Protein AF-A0A166IU09-F1 (afdb_monomer)

Secondary structure (DSSP, 8-state):
---------------PPPP-----PPPPP---------------PPP----------------TTTTS-SS----PPPPPPPHHHHHHHHHHHHHHHH--S---HHHHHHHHHHHHHHS-HHHHHHHHHHHHHHHHHHHHHHHHHHHH--HHHHHHHHHHHHHHHHTTS--PPPPPPSSSPPPPPPHHHHHHHHHHT-HHHHHHHTTT---HHHHHHHHHHHHHHS-HHHHHHHHHHHHHHHHHHHHHHHHHHTT-------------TTPPS--PPPPP---PPPP-------------------

InterPro domains:
  IPR009071 High mobility group box domain [PF00505] (181-252)
  IPR009071 High mobility group box domain [PF09011] (77-145)
  IPR009071 High mobility group box domain [PS50118] (77-146)
  IPR009071 High mobility group box domain [PS50118] (181-253)
  IPR009071 High mobility group box domain [SM00398] (76-147)
  IPR009071 High mobility group box domain [SM00398] (180-254)
  IPR036910 High mobility group box domain superfamily [G3DSA:1.10.30.10] (72-168)
  IPR036910 High mobility group box domain superfamily [G3DSA:1.10.30.10] (169-261)
  IPR036910 High mobility group box domain superfamily [SSF47095] (73-166)
  IPR036910 High mobility group box domain superfamily [SSF47095] (168-255)
  IPR050342 High Mobility Group Box (HMGB) [PTHR48112] (149-258)

pLDDT: mean 71.42, std 23.94, range [31.09, 97.06]

Radius of gyration: 38.61 Å; Cα contacts (8 Å, |Δi|>4): 137; chains: 1; bounding box: 72×107×114 Å

Nearest PDB structures (foldseek):
  6erq-assembly2_G  TM=4.307E-01  e=7.492E-05  Homo sapiens
  3tq6-assembly1_A  TM=4.091E-01  e=3.182E-03  Homo sapiens
  1v64-assembly1_A  TM=5.717E-01  e=1.503E-01  Mus musculus

Sequence (306 aa):
MGFQSSSAPSPVHARAPGALSRTYSRRAESTSQGDDRDATVRRKKRLASPDSAAAGRAETPLDTSRMFPSKSLLQPPKLAPSAWQLYFTDWISRHQATNTRKLNVAQAAKEAGQEYALLTDDEKEPYKQRSQVLKEARERELDTYMRTLTPNDIKRENLFRTAQRKAGKSRKSNIKDPNAPKKPLSAYFMFLQRIRADPAMVQEVFGLETETTKQSVLAAAKWRSMTDDERKPFLAQAEQEKLDYEAARRLYEEGTVGHSSSINFSILPGSPDGFQPLRPFRSEAISSDEGEGFSTDDDHYHYIRS

Solvent-accessible surface area (backbone atoms only — not comparable to full-atom values): 20544 Å² total; per-residue (Å²): 132,88,86,84,91,87,84,88,85,85,91,90,88,88,84,84,90,80,86,82,82,85,78,83,79,81,85,78,88,83,89,83,90,80,91,84,84,88,76,88,74,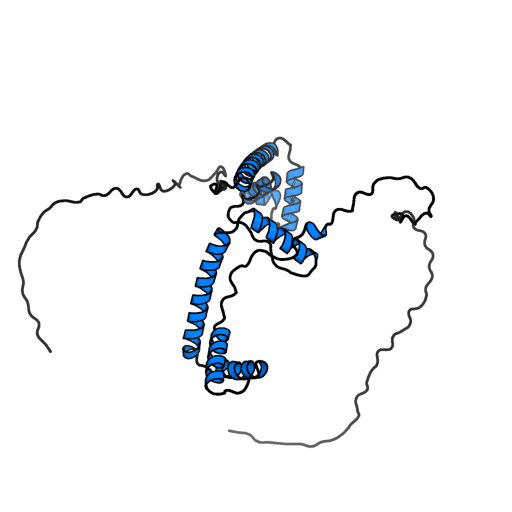81,80,79,84,76,89,82,84,92,88,82,97,72,97,69,85,79,77,71,80,77,64,66,69,79,77,45,61,94,64,75,85,76,81,75,72,73,84,53,56,50,30,68,52,53,48,48,55,49,52,50,52,54,47,51,73,76,38,88,64,89,75,54,66,84,53,52,59,50,56,54,47,51,51,63,66,70,51,53,70,72,73,44,40,64,32,46,52,53,22,50,54,42,38,52,54,43,51,54,50,39,54,52,52,60,71,71,57,48,76,66,55,52,53,52,45,35,51,31,38,49,50,33,40,76,67,68,76,40,85,68,76,66,79,79,66,90,75,58,73,72,83,60,62,51,31,69,54,48,48,53,46,57,30,73,76,29,74,66,46,33,47,72,56,38,50,90,59,79,53,66,70,58,37,54,50,37,49,55,48,52,66,63,72,49,54,68,76,74,44,40,63,38,46,53,50,28,50,50,43,43,52,55,39,53,52,50,42,47,40,53,76,72,64,57,90,77,72,84,81,77,76,80,85,71,83,70,97,82,74,78,92,85,80,81,81,84,74,84,84,75,86,71,86,79,86,87,75,87,76,88,88,86,88,84,80,89,85,93,81,88,88,89,86,133

Mean predicted aligned error: 19.67 Å

Organism: NCBI:txid1759441

Foldseek 3Di:
DDDDDDDDDDDDDDDDDDDDDDDDDDDDDDDDDDDDDDDDPPDDDDDDDDDDDDDDDDDDDPPCVVVADPDQPDDAFDAQDALLRVQLVVLVVVCCVVDVDDDDPVVSSVVSVVVVVPDDVVVSVVSRVSSVVSRVVSVVSRVVSLVPDAPVSLVNVQSNVVVCVVVVNDPDHRDDRPQQDDQDDQLLVVQVVVLVVDVVSCCVQVNPPPDPVVSVVSSVVVVVPDDVVVSVVSRVVNVVSNVVNVVSNVCSVVPPRDDPPPDPPDDDPPDDDDDDDDDPDDPDDDDDDDDDDDDDDDDDDDDDDD

Structure (mmCIF, N/CA/C/O backbone):
data_AF-A0A166IU09-F1
#
_entry.id   AF-A0A166IU09-F1
#
loop_
_atom_site.group_PDB
_atom_site.id
_atom_site.type_symbol
_atom_site.label_atom_id
_atom_site.label_alt_id
_atom_site.label_comp_id
_atom_site.label_asym_id
_atom_site.label_entity_id
_atom_site.label_seq_id
_atom_site.pdbx_PDB_ins_code
_atom_site.Cartn_x
_atom_site.Cartn_y
_atom_site.Cartn_z
_atom_site.occupancy
_atom_site.B_iso_or_equiv
_atom_site.auth_seq_id
_atom_site.auth_comp_id
_atom_site.auth_asym_id
_atom_site.auth_atom_id
_atom_site.pdbx_PDB_model_num
ATOM 1 N N . MET A 1 1 ? -3.673 40.332 -46.431 1.00 45.81 1 MET A N 1
ATOM 2 C CA . MET A 1 1 ? -3.113 41.523 -47.114 1.00 45.81 1 MET A CA 1
ATOM 3 C C . MET A 1 1 ? -3.755 42.761 -46.506 1.00 45.81 1 MET A C 1
ATOM 5 O O . MET A 1 1 ? -4.896 42.650 -46.078 1.00 45.81 1 MET A O 1
ATOM 9 N N . GLY A 1 2 ? -3.044 43.894 -46.465 1.00 42.19 2 GLY A N 1
ATOM 10 C CA . GLY A 1 2 ? -3.455 45.091 -45.712 1.00 42.19 2 GLY A CA 1
ATOM 11 C C . GLY A 1 2 ? -3.144 44.968 -44.207 1.00 42.19 2 GLY A C 1
ATOM 12 O O . GLY A 1 2 ? -3.265 43.875 -43.663 1.00 42.19 2 GLY A O 1
ATOM 13 N N . PHE A 1 3 ? -2.696 46.006 -43.491 1.00 44.81 3 PHE A N 1
ATOM 14 C CA . PHE A 1 3 ? -2.269 47.358 -43.908 1.00 44.81 3 PHE A CA 1
ATOM 15 C C . PHE A 1 3 ? -0.978 47.783 -43.171 1.00 44.81 3 PHE A C 1
ATOM 17 O O . PHE A 1 3 ? -0.455 47.023 -42.360 1.00 44.81 3 PHE A O 1
ATOM 24 N N . GLN A 1 4 ? -0.413 48.946 -43.522 1.00 43.31 4 GLN A N 1
ATOM 25 C CA . GLN A 1 4 ? 0.966 49.336 -43.186 1.00 43.31 4 GLN A CA 1
ATOM 26 C C . GLN A 1 4 ? 1.099 50.402 -42.074 1.00 43.31 4 GLN A C 1
ATOM 28 O O . GLN A 1 4 ? 0.188 51.177 -41.806 1.00 43.31 4 GLN A O 1
ATOM 33 N N . SER A 1 5 ? 2.301 50.410 -41.492 1.00 45.03 5 SER A N 1
ATOM 34 C CA . SER A 1 5 ? 2.982 51.325 -40.558 1.00 45.03 5 SER A CA 1
ATOM 35 C C . SER A 1 5 ? 2.544 52.795 -40.408 1.00 45.03 5 SER A C 1
ATOM 37 O O . SER A 1 5 ? 2.403 53.504 -41.400 1.00 45.03 5 SER A O 1
ATOM 39 N N . SER A 1 6 ? 2.570 53.288 -39.155 1.00 47.53 6 SER A N 1
ATOM 40 C CA . SER A 1 6 ? 3.051 54.617 -38.669 1.00 47.53 6 SER A CA 1
ATOM 41 C C . SER A 1 6 ? 2.794 54.726 -37.145 1.00 47.53 6 SER A C 1
ATOM 43 O O . SER A 1 6 ? 1.840 54.116 -36.677 1.00 47.53 6 SER A O 1
ATOM 45 N N . SER A 1 7 ? 3.541 55.434 -36.281 1.00 44.84 7 SER A N 1
ATOM 46 C CA . SER A 1 7 ? 4.821 56.174 -36.367 1.00 44.84 7 SER A CA 1
ATOM 47 C C . SER A 1 7 ? 5.496 56.202 -34.968 1.00 44.84 7 SER A C 1
ATOM 49 O O . SER A 1 7 ? 4.837 55.930 -33.968 1.00 44.84 7 SER A O 1
ATOM 51 N N . ALA A 1 8 ? 6.782 56.571 -34.879 1.00 43.69 8 ALA A N 1
ATOM 52 C CA . ALA A 1 8 ? 7.468 56.995 -33.636 1.00 43.69 8 ALA A CA 1
ATOM 53 C C . ALA A 1 8 ? 7.468 58.558 -33.528 1.00 43.69 8 ALA A C 1
ATOM 55 O O . ALA A 1 8 ? 6.981 59.166 -34.491 1.00 43.69 8 ALA A O 1
ATOM 56 N N . PRO A 1 9 ? 7.928 59.242 -32.438 1.00 54.72 9 PRO A N 1
ATOM 57 C CA . PRO A 1 9 ? 9.245 59.076 -31.782 1.00 54.72 9 PRO A CA 1
ATOM 58 C C . PRO A 1 9 ? 9.287 59.158 -30.224 1.00 54.72 9 PRO A C 1
ATOM 60 O O . PRO A 1 9 ? 8.283 59.353 -29.547 1.00 54.72 9 PRO A O 1
ATOM 63 N N . SER A 1 10 ? 10.495 58.995 -29.664 1.00 41.75 10 SER A N 1
ATOM 64 C CA . SER A 1 10 ? 10.910 59.201 -28.249 1.00 41.75 10 SER A CA 1
ATOM 65 C C . SER A 1 10 ? 11.221 60.697 -27.952 1.00 41.75 10 SER A C 1
ATOM 67 O O . SER A 1 10 ? 11.079 61.487 -28.888 1.00 41.75 10 SER A O 1
ATOM 69 N N . PRO A 1 11 ? 11.745 61.139 -26.770 1.00 52.72 11 PRO A N 1
ATOM 70 C CA . PRO A 1 11 ? 12.129 60.458 -25.507 1.00 52.72 11 PRO A CA 1
ATOM 71 C C . PRO A 1 11 ? 11.377 61.073 -24.274 1.00 52.72 11 PRO A C 1
ATOM 73 O O . PRO A 1 11 ? 10.262 61.534 -24.473 1.00 52.72 11 PRO A O 1
ATOM 76 N N . VAL A 1 12 ? 11.777 61.093 -22.981 1.00 38.38 12 VAL A N 1
ATOM 77 C CA . VAL A 1 12 ? 13.030 60.815 -22.224 1.00 38.38 12 VAL A CA 1
ATOM 78 C C . VAL A 1 12 ? 12.719 60.401 -20.766 1.00 38.38 12 VAL A C 1
ATOM 80 O O . VAL A 1 12 ? 11.797 60.961 -20.186 1.00 38.38 12 VAL A O 1
ATOM 83 N N . HIS A 1 13 ? 13.533 59.524 -20.149 1.00 42.69 13 HIS A N 1
ATOM 84 C CA . HIS A 1 13 ? 14.212 59.707 -18.835 1.00 42.69 13 HIS A CA 1
ATOM 85 C C . HIS A 1 13 ? 14.816 58.388 -18.308 1.00 42.69 13 HIS A C 1
ATOM 87 O O . HIS A 1 13 ? 14.231 57.321 -18.463 1.00 42.69 13 HIS A O 1
ATOM 93 N N . ALA A 1 14 ? 15.970 58.460 -17.631 1.00 40.31 14 ALA A N 1
ATOM 94 C CA . ALA A 1 14 ? 16.637 57.308 -17.016 1.00 40.31 14 ALA A CA 1
ATOM 95 C C . ALA A 1 14 ? 16.969 57.555 -15.534 1.00 40.31 14 ALA A C 1
ATOM 97 O O . ALA A 1 14 ? 17.482 58.622 -15.192 1.00 40.31 14 ALA A O 1
ATOM 98 N N . ARG A 1 15 ? 16.767 56.543 -14.672 1.00 36.62 15 ARG A N 1
ATOM 99 C CA . ARG A 1 15 ? 17.516 56.370 -13.410 1.00 36.62 15 ARG A CA 1
ATOM 100 C C . ARG A 1 15 ? 17.508 54.904 -12.943 1.00 36.62 15 ARG A C 1
ATOM 102 O O . ARG A 1 15 ? 16.602 54.147 -13.270 1.00 36.62 15 ARG A O 1
ATOM 109 N N . ALA A 1 16 ? 18.560 54.517 -12.222 1.00 48.88 16 ALA A N 1
ATOM 110 C CA . ALA A 1 16 ? 18.892 53.144 -11.824 1.00 48.88 16 ALA A CA 1
ATOM 111 C C . ALA A 1 16 ? 18.071 52.605 -10.620 1.00 48.88 16 ALA A C 1
ATOM 113 O O . ALA A 1 16 ? 17.530 53.405 -9.853 1.00 48.88 16 ALA A O 1
ATOM 114 N N . PRO A 1 17 ? 18.000 51.269 -10.416 1.00 45.25 17 PRO A N 1
ATOM 115 C CA . PRO A 1 17 ? 17.241 50.655 -9.322 1.00 45.25 17 PRO A CA 1
ATOM 116 C C . PRO A 1 17 ? 17.907 50.831 -7.946 1.00 45.25 17 PRO A C 1
ATOM 118 O O . PRO A 1 17 ? 19.121 50.686 -7.803 1.00 45.25 17 PRO A O 1
ATOM 121 N N . GLY A 1 18 ? 17.096 51.083 -6.914 1.00 37.81 18 GLY A N 1
ATOM 122 C CA . GLY A 1 18 ? 17.534 51.146 -5.516 1.00 37.81 18 GLY A CA 1
ATOM 123 C C . GLY A 1 18 ? 17.272 49.837 -4.768 1.00 37.81 18 GLY A C 1
ATOM 124 O O . GLY A 1 18 ? 16.130 49.391 -4.681 1.00 37.81 18 GLY A O 1
ATOM 125 N N . ALA A 1 19 ? 18.315 49.233 -4.198 1.00 42.56 19 ALA A N 1
ATOM 126 C CA . ALA A 1 19 ? 18.178 48.069 -3.325 1.00 42.56 19 ALA A CA 1
ATOM 127 C C . ALA A 1 19 ? 17.682 48.479 -1.926 1.00 42.56 19 ALA A C 1
ATOM 129 O O . ALA A 1 19 ? 18.207 49.421 -1.334 1.00 42.56 19 ALA A O 1
ATOM 130 N N . LEU A 1 20 ? 16.715 47.739 -1.372 1.00 48.22 20 LEU A N 1
ATOM 131 C CA . LEU A 1 20 ? 16.222 47.933 -0.005 1.00 48.22 20 LEU A CA 1
ATOM 132 C C . LEU A 1 20 ? 16.617 46.750 0.883 1.00 48.22 20 LEU A C 1
ATOM 134 O O . LEU A 1 20 ? 16.036 45.666 0.814 1.00 48.22 20 LEU A O 1
ATOM 138 N N . SER A 1 21 ? 17.614 46.972 1.736 1.00 42.19 21 SER A N 1
ATOM 139 C CA . SER A 1 21 ? 18.006 46.043 2.792 1.00 42.19 21 SER A CA 1
ATOM 140 C C . SER A 1 21 ? 16.966 46.037 3.919 1.00 42.19 21 SER A C 1
ATOM 142 O O . SER A 1 21 ? 16.522 47.083 4.391 1.00 42.19 21 SER A O 1
ATOM 144 N N . ARG A 1 22 ? 16.575 44.845 4.390 1.00 43.16 22 ARG A N 1
ATOM 145 C CA . ARG A 1 22 ? 15.719 44.717 5.580 1.00 43.16 22 ARG A CA 1
ATOM 146 C C . ARG A 1 22 ? 16.544 44.961 6.841 1.00 43.16 22 ARG A C 1
ATOM 148 O O . ARG A 1 22 ? 17.302 44.092 7.263 1.00 43.16 22 ARG A O 1
ATOM 155 N N . THR A 1 23 ? 16.366 46.121 7.461 1.00 41.09 23 THR A N 1
ATOM 156 C CA . THR A 1 23 ? 16.889 46.410 8.800 1.00 41.09 23 THR A CA 1
ATOM 157 C C . THR A 1 23 ? 16.083 45.660 9.863 1.00 41.09 23 THR A C 1
ATOM 159 O O . THR A 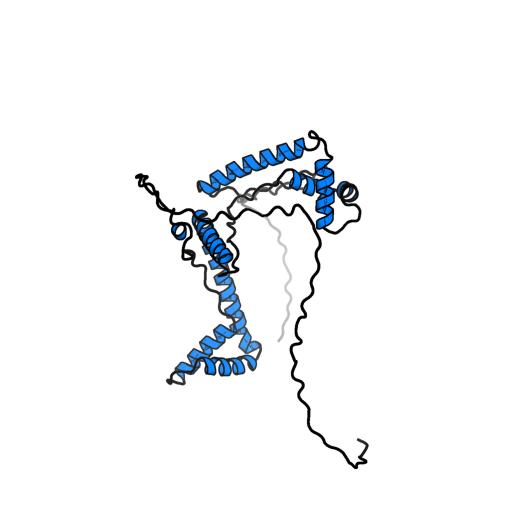1 23 ? 14.852 45.671 9.867 1.00 41.09 23 THR A O 1
ATOM 162 N N . TYR A 1 24 ? 16.778 44.983 10.778 1.00 38.31 24 TYR A N 1
ATOM 163 C CA . TYR A 1 24 ? 16.148 44.251 11.877 1.00 38.31 24 TYR A CA 1
ATOM 164 C C . TYR A 1 24 ? 15.909 45.218 13.046 1.00 38.31 24 TYR A C 1
ATOM 166 O O . TYR A 1 24 ? 16.861 45.658 13.692 1.00 38.31 24 TYR A O 1
ATOM 174 N N . SER A 1 25 ? 14.652 45.599 13.292 1.00 48.47 25 SER A N 1
ATOM 175 C CA . SER A 1 25 ? 14.327 46.508 14.399 1.00 48.47 25 SER A CA 1
ATOM 176 C C . SER A 1 25 ? 14.475 45.816 15.759 1.00 48.47 25 SER A C 1
ATOM 178 O O . SER A 1 25 ? 14.311 44.600 15.884 1.00 48.47 25 SER A O 1
ATOM 180 N N . ARG A 1 26 ? 14.816 46.595 16.789 1.00 40.97 26 ARG A N 1
ATOM 181 C CA . ARG A 1 26 ? 15.135 46.088 18.131 1.00 40.97 26 ARG A CA 1
ATOM 182 C C . ARG A 1 26 ? 13.847 45.727 18.871 1.00 40.97 26 ARG A C 1
ATOM 184 O O . ARG A 1 26 ? 12.894 46.503 18.866 1.00 40.97 26 ARG A O 1
ATOM 191 N N . ARG A 1 27 ? 13.827 44.580 19.555 1.00 41.03 27 ARG A N 1
ATOM 192 C CA . ARG A 1 27 ? 12.740 44.243 20.484 1.00 41.03 27 ARG A CA 1
ATOM 193 C C . ARG A 1 27 ? 12.931 45.050 21.767 1.00 41.03 27 ARG A C 1
ATOM 195 O O . ARG A 1 27 ? 13.957 44.897 22.421 1.00 41.03 27 ARG A O 1
ATOM 202 N N . ALA A 1 28 ? 11.966 45.904 22.094 1.00 41.34 28 ALA A N 1
ATOM 203 C CA . ALA A 1 28 ? 11.968 46.661 23.339 1.00 41.34 28 ALA A CA 1
ATOM 204 C C . ALA A 1 28 ? 11.727 45.750 24.553 1.00 41.34 28 ALA A C 1
ATOM 206 O O . ALA A 1 28 ? 11.045 44.725 24.455 1.00 41.34 28 ALA A O 1
ATOM 207 N N . GLU A 1 29 ? 12.269 46.159 25.695 1.00 39.53 29 GLU A N 1
ATOM 208 C CA . GLU A 1 29 ? 11.922 45.611 27.002 1.00 39.53 29 GLU A CA 1
ATOM 209 C C . GLU A 1 29 ? 10.527 46.100 27.416 1.00 39.53 29 GLU A C 1
ATOM 211 O O . GLU A 1 29 ? 10.118 47.214 27.087 1.00 39.53 29 GLU A O 1
ATOM 216 N N . SER A 1 30 ? 9.785 45.268 28.142 1.00 42.72 30 SER A N 1
ATOM 217 C CA . SER A 1 30 ? 8.524 45.659 28.769 1.00 42.72 30 SER A CA 1
ATOM 218 C C . SER A 1 30 ? 8.325 44.816 30.021 1.00 42.72 30 SER A C 1
ATOM 220 O O . SER A 1 30 ? 8.383 43.586 29.967 1.00 42.72 30 SER A O 1
ATOM 222 N N . THR A 1 31 ? 8.147 45.486 31.154 1.00 41.28 31 THR A N 1
ATOM 223 C CA . THR A 1 31 ? 7.904 44.875 32.459 1.00 41.28 31 THR A CA 1
ATOM 224 C C . THR A 1 31 ? 6.411 44.865 32.765 1.00 41.28 31 THR A C 1
ATOM 226 O O . THR A 1 31 ? 5.704 45.844 32.540 1.00 41.28 31 THR A O 1
ATOM 229 N N . SER A 1 32 ? 5.930 43.762 33.330 1.00 37.72 32 SER A N 1
ATOM 230 C CA . SER A 1 32 ? 4.623 43.697 33.979 1.00 37.72 32 SER A CA 1
ATOM 231 C C . SER A 1 32 ? 4.668 42.628 35.066 1.00 37.72 32 SER A C 1
ATOM 233 O O . SER A 1 32 ? 5.206 41.542 34.847 1.00 37.72 32 SER A O 1
ATOM 235 N N . GLN A 1 33 ? 4.153 42.960 36.248 1.00 36.81 33 GLN A N 1
ATOM 236 C CA . GLN A 1 33 ? 3.914 42.005 37.325 1.00 36.81 33 GLN A CA 1
ATOM 237 C C . GLN A 1 33 ? 2.463 41.528 37.234 1.00 36.81 33 GLN A C 1
ATOM 239 O O . GLN A 1 33 ? 1.556 42.338 37.055 1.00 36.81 33 GLN A O 1
ATOM 244 N N . GLY A 1 34 ? 2.251 40.228 37.404 1.00 34.53 34 GLY A N 1
ATOM 245 C CA . GLY A 1 34 ? 0.935 39.610 37.515 1.00 34.53 34 GLY A CA 1
ATOM 246 C C . GLY A 1 34 ? 1.108 38.253 38.180 1.00 34.53 34 GLY A C 1
ATOM 247 O O . GLY A 1 34 ? 1.880 37.431 37.689 1.00 34.53 34 GLY A O 1
ATOM 248 N N . ASP A 1 35 ? 0.473 38.070 39.334 1.00 38.41 35 ASP A N 1
ATOM 249 C CA . ASP A 1 35 ? 0.494 36.809 40.074 1.00 38.41 35 ASP A CA 1
ATOM 250 C C . ASP A 1 35 ? -0.501 35.843 39.425 1.00 38.41 35 ASP A C 1
ATOM 252 O O . ASP A 1 35 ? -1.639 36.227 39.158 1.00 38.41 35 ASP A O 1
ATOM 256 N N . ASP A 1 36 ? -0.085 34.603 39.179 1.00 39.09 36 ASP A N 1
ATOM 257 C CA . ASP A 1 36 ? -1.018 33.520 38.886 1.00 39.09 36 ASP A CA 1
ATOM 258 C C . ASP A 1 36 ? -0.446 32.196 39.400 1.00 39.09 36 ASP A C 1
ATOM 260 O O . ASP A 1 36 ? 0.735 31.875 39.212 1.00 39.09 36 ASP A O 1
ATOM 264 N N . ARG A 1 37 ? -1.268 31.453 40.142 1.00 47.44 37 ARG A N 1
ATOM 265 C CA . ARG A 1 37 ? -0.818 30.373 41.032 1.00 47.44 37 ARG A CA 1
ATOM 266 C C . ARG A 1 37 ? -1.337 29.023 40.535 1.00 47.44 37 ARG A C 1
ATOM 268 O O . ARG A 1 37 ? -2.414 28.925 39.971 1.00 47.44 37 ARG A O 1
ATOM 275 N N . ASP A 1 38 ? -0.558 27.979 40.817 1.00 49.50 38 ASP A N 1
ATOM 276 C CA . ASP A 1 38 ? -0.807 26.571 40.455 1.00 49.50 38 ASP A CA 1
ATOM 277 C C . ASP A 1 38 ? -0.610 26.171 38.974 1.00 49.50 38 ASP A C 1
ATOM 279 O O . ASP A 1 38 ? -1.474 25.602 38.310 1.00 49.50 38 ASP A O 1
ATOM 283 N N . ALA A 1 39 ? 0.616 26.362 38.474 1.00 43.31 39 ALA A N 1
ATOM 284 C CA . ALA A 1 39 ? 1.143 25.572 37.360 1.00 43.31 39 ALA A CA 1
ATOM 285 C C . ALA A 1 39 ? 2.028 24.429 37.901 1.00 43.31 39 ALA A C 1
ATOM 287 O O . ALA A 1 39 ? 3.109 24.667 38.448 1.00 43.31 39 ALA A O 1
ATOM 288 N N . THR A 1 40 ? 1.599 23.172 37.747 1.00 46.50 40 THR A N 1
ATOM 289 C CA . THR A 1 40 ? 2.236 22.002 38.386 1.00 46.50 40 THR A CA 1
ATOM 290 C C . THR A 1 40 ? 3.601 21.628 37.770 1.00 46.50 40 THR A C 1
ATOM 292 O O . THR A 1 40 ? 3.725 20.713 36.950 1.00 46.50 40 THR A O 1
ATOM 295 N N . VAL A 1 41 ? 4.676 22.317 38.172 1.00 41.12 41 VAL A N 1
ATOM 296 C CA . VAL A 1 41 ? 6.031 22.084 37.635 1.00 41.12 41 VAL A CA 1
ATOM 297 C C . VAL A 1 41 ? 6.582 20.709 38.042 1.00 41.12 41 VAL A C 1
ATOM 299 O O . VAL A 1 41 ? 6.983 20.464 39.182 1.00 41.12 41 VAL A O 1
ATOM 302 N N . ARG A 1 42 ? 6.676 19.813 37.054 1.00 40.06 42 ARG A N 1
ATOM 303 C CA . ARG A 1 42 ? 7.210 18.444 37.154 1.00 40.06 42 ARG A CA 1
ATOM 304 C C . ARG A 1 42 ? 8.678 18.446 37.625 1.00 40.06 42 ARG A C 1
ATOM 306 O O . ARG A 1 42 ? 9.600 18.630 36.831 1.00 40.06 42 ARG A O 1
ATOM 313 N N . ARG A 1 43 ? 8.893 18.258 38.934 1.00 41.22 43 ARG A N 1
ATOM 314 C CA . ARG A 1 43 ? 10.172 18.492 39.639 1.00 41.22 43 ARG A CA 1
ATOM 315 C C . ARG A 1 43 ? 11.334 17.643 39.086 1.00 41.22 43 ARG A C 1
ATOM 317 O O . ARG A 1 43 ? 11.442 16.448 39.353 1.00 41.22 43 ARG A O 1
ATOM 324 N N . LYS A 1 44 ? 12.243 18.280 38.341 1.00 36.09 44 LYS A N 1
ATOM 325 C CA . LYS A 1 44 ? 13.421 17.658 37.707 1.00 36.09 44 LYS A CA 1
ATOM 326 C C . LYS A 1 44 ? 14.540 17.435 38.741 1.00 36.09 44 LYS A C 1
ATOM 328 O O . LYS A 1 44 ? 15.261 18.368 39.083 1.00 36.09 44 LYS A O 1
ATOM 333 N N . LYS A 1 45 ? 14.667 16.208 39.265 1.00 35.97 45 LYS A N 1
ATOM 334 C CA . LYS A 1 45 ? 15.647 15.841 40.311 1.00 35.97 45 LYS A CA 1
ATOM 335 C C . LYS A 1 45 ? 17.093 16.070 39.830 1.00 35.97 45 LYS A C 1
ATOM 337 O O . LYS A 1 45 ? 17.525 15.442 38.867 1.00 35.97 45 LYS A O 1
ATOM 342 N N . ARG A 1 46 ? 17.830 16.969 40.500 1.00 33.66 46 ARG A N 1
ATOM 343 C CA . ARG A 1 46 ? 19.291 17.126 40.346 1.00 33.66 46 ARG A CA 1
ATOM 344 C C . ARG A 1 46 ? 20.042 16.055 41.151 1.00 33.66 46 ARG A C 1
ATOM 346 O O . ARG A 1 46 ? 19.459 15.370 41.989 1.00 33.66 46 ARG A O 1
ATOM 353 N N . LEU A 1 47 ? 21.321 15.905 40.818 1.00 36.47 47 LEU A N 1
ATOM 354 C CA . LEU A 1 47 ? 22.240 14.888 41.331 1.00 36.47 47 LEU A CA 1
ATOM 355 C C . LEU A 1 47 ? 22.541 15.063 42.829 1.00 36.47 47 LEU A C 1
ATOM 357 O O . LEU A 1 47 ? 22.481 16.176 43.348 1.00 36.47 47 LEU A O 1
ATOM 361 N N . ALA A 1 48 ? 22.933 13.962 43.470 1.00 35.03 48 ALA A N 1
ATOM 362 C CA . ALA A 1 48 ? 23.630 13.942 44.752 1.00 35.03 48 ALA A CA 1
ATOM 363 C C . ALA A 1 48 ? 25.023 13.319 44.548 1.00 35.03 48 ALA A C 1
ATOM 365 O O . ALA A 1 48 ? 25.196 12.481 43.660 1.00 35.03 48 ALA A O 1
ATOM 366 N N . SER A 1 49 ? 25.998 13.767 45.337 1.00 33.31 49 SER A N 1
ATOM 367 C CA . SER A 1 49 ? 27.400 13.324 45.294 1.00 33.31 49 SER A CA 1
ATOM 368 C C . SER A 1 49 ? 27.603 12.006 46.071 1.00 33.31 49 SER A C 1
ATOM 370 O O . SER A 1 49 ? 26.701 11.611 46.813 1.00 33.31 49 SER A O 1
ATOM 372 N N . PRO A 1 50 ? 28.725 11.284 45.880 1.00 45.97 50 PRO A N 1
ATOM 373 C CA . PRO A 1 50 ? 28.836 9.896 46.320 1.00 45.97 50 PRO A CA 1
ATOM 374 C C . PRO A 1 50 ? 29.307 9.755 47.771 1.00 45.97 50 PRO A C 1
ATOM 376 O O . PRO A 1 50 ? 30.238 10.443 48.173 1.00 45.97 50 PRO A O 1
ATOM 379 N N . ASP A 1 51 ? 28.740 8.783 48.488 1.00 33.97 51 ASP A N 1
ATOM 380 C CA . ASP A 1 51 ? 29.532 7.843 49.293 1.00 33.97 51 ASP A CA 1
ATOM 381 C C . ASP A 1 51 ? 28.705 6.608 49.694 1.00 33.97 51 ASP A C 1
ATOM 383 O O . ASP A 1 51 ? 27.582 6.746 50.180 1.00 33.97 51 ASP A O 1
ATOM 387 N N . SER A 1 52 ? 29.251 5.410 49.439 1.00 33.47 52 SER A N 1
ATOM 388 C CA . SER A 1 52 ? 28.931 4.082 50.022 1.00 33.47 52 SER A CA 1
ATOM 389 C C . SER A 1 52 ? 29.290 2.956 49.039 1.00 33.47 52 SER A C 1
ATOM 391 O O . SER A 1 52 ? 28.591 2.694 48.060 1.00 33.47 52 SER A O 1
ATOM 393 N N . ALA A 1 53 ? 30.386 2.246 49.310 1.00 40.53 53 ALA A N 1
ATOM 394 C CA . ALA A 1 53 ? 30.747 1.043 48.567 1.00 40.53 53 ALA A CA 1
ATOM 395 C C . ALA A 1 53 ? 29.977 -0.173 49.112 1.00 40.53 53 ALA A C 1
ATOM 397 O O . ALA A 1 53 ? 30.272 -0.662 50.200 1.00 40.53 53 ALA A O 1
ATOM 398 N N . ALA A 1 54 ? 29.013 -0.686 48.344 1.00 35.81 54 ALA A N 1
ATOM 399 C CA . ALA A 1 54 ? 28.320 -1.943 48.627 1.00 35.81 54 ALA A CA 1
ATOM 400 C C . ALA A 1 54 ? 28.185 -2.768 47.337 1.00 35.81 54 ALA A C 1
ATOM 402 O O . ALA A 1 54 ? 27.662 -2.291 46.329 1.00 35.81 54 ALA A O 1
ATOM 403 N N . ALA A 1 55 ? 28.686 -4.006 47.348 1.00 44.50 55 ALA A N 1
ATOM 404 C CA . ALA A 1 55 ? 28.812 -4.828 46.147 1.00 44.50 55 ALA A CA 1
ATOM 405 C C . ALA A 1 55 ? 27.483 -5.495 45.737 1.00 44.50 55 ALA A C 1
ATOM 407 O O . ALA A 1 55 ? 27.201 -6.634 46.106 1.00 44.50 55 ALA A O 1
ATOM 408 N N . GLY A 1 56 ? 26.682 -4.801 44.926 1.00 34.59 56 GLY A N 1
ATOM 409 C CA . GLY A 1 56 ? 25.590 -5.395 44.148 1.00 34.59 56 GLY A CA 1
ATOM 410 C C . GLY A 1 56 ? 26.055 -5.755 42.734 1.00 34.59 56 GLY A C 1
ATOM 411 O O . GLY A 1 56 ? 26.708 -4.944 42.077 1.00 34.59 56 GLY A O 1
ATOM 412 N N . ARG A 1 57 ? 25.728 -6.957 42.238 1.00 40.03 57 ARG A N 1
ATOM 413 C CA . ARG A 1 57 ? 26.046 -7.345 40.851 1.00 40.03 57 ARG A CA 1
ATOM 414 C C . ARG A 1 57 ? 25.253 -6.471 39.878 1.00 40.03 57 ARG A C 1
ATOM 416 O O . ARG A 1 57 ? 24.026 -6.480 39.901 1.00 40.03 57 ARG A O 1
ATOM 423 N N . ALA A 1 58 ? 25.955 -5.740 39.018 1.00 36.00 58 ALA A N 1
ATOM 424 C CA . ALA A 1 58 ? 25.329 -4.973 37.953 1.00 36.00 58 ALA A CA 1
ATOM 425 C C . ALA A 1 58 ? 24.878 -5.918 36.828 1.00 36.00 58 ALA A C 1
ATOM 427 O O . ALA A 1 58 ? 25.680 -6.303 35.977 1.00 36.00 58 ALA A O 1
ATOM 428 N N . GLU A 1 59 ? 23.591 -6.274 36.823 1.00 44.56 59 GLU A N 1
ATOM 429 C CA . GLU A 1 59 ? 22.937 -6.816 35.628 1.00 44.56 59 GLU A CA 1
ATOM 430 C C . GLU A 1 59 ? 23.178 -5.855 34.460 1.00 44.56 59 GLU A C 1
ATOM 432 O O . GLU A 1 59 ? 22.907 -4.652 34.554 1.00 44.56 59 GLU A O 1
ATOM 437 N N . THR A 1 60 ? 23.750 -6.364 33.368 1.00 44.84 60 THR A N 1
ATOM 438 C CA . THR A 1 60 ? 24.106 -5.509 32.233 1.00 44.84 60 THR A CA 1
ATOM 439 C C . THR A 1 60 ? 22.835 -4.978 31.566 1.00 44.84 60 THR A C 1
ATOM 441 O O . THR A 1 60 ? 21.884 -5.740 31.375 1.00 44.84 60 THR A O 1
ATOM 444 N N . PRO A 1 61 ? 22.774 -3.686 31.179 1.00 44.66 61 PRO A N 1
ATOM 445 C CA . PRO A 1 61 ? 21.636 -3.169 30.432 1.00 44.66 61 PRO A CA 1
ATOM 446 C C . PRO A 1 61 ? 21.440 -3.994 29.158 1.00 44.66 61 PRO A C 1
ATOM 448 O O . PRO A 1 61 ? 22.319 -4.009 28.295 1.00 44.66 61 PRO A O 1
ATOM 451 N N . LEU A 1 62 ? 20.304 -4.695 29.064 1.00 46.75 62 LEU A N 1
ATOM 452 C CA . LEU A 1 62 ? 20.005 -5.620 27.971 1.00 46.75 62 LEU A CA 1
ATOM 453 C C . LEU A 1 62 ? 20.200 -4.926 26.620 1.00 46.75 62 LEU A C 1
ATOM 455 O O . LEU A 1 62 ? 19.441 -4.018 26.266 1.00 46.75 62 LEU A O 1
ATOM 459 N N . ASP A 1 63 ? 21.231 -5.367 25.891 1.00 46.50 63 ASP A N 1
ATOM 460 C CA . ASP A 1 63 ? 21.711 -4.767 24.645 1.00 46.50 63 ASP A CA 1
ATOM 461 C C . ASP A 1 63 ? 20.589 -4.718 23.603 1.00 46.50 63 ASP A C 1
ATOM 463 O O . ASP A 1 63 ? 20.344 -5.653 22.834 1.00 46.50 63 ASP A O 1
ATOM 467 N N . THR A 1 64 ? 19.887 -3.587 23.580 1.00 53.59 64 THR A N 1
ATOM 468 C CA . THR A 1 64 ? 18.675 -3.429 22.781 1.00 53.59 64 THR A CA 1
ATOM 469 C C . THR A 1 64 ? 18.997 -3.323 21.289 1.00 53.59 64 THR A C 1
ATOM 471 O O . THR A 1 64 ? 18.089 -3.418 20.466 1.00 53.59 64 THR A O 1
ATOM 474 N N . SER A 1 65 ? 20.279 -3.190 20.914 1.00 54.91 65 SER A N 1
ATOM 475 C CA . SER A 1 65 ? 20.706 -3.279 19.516 1.00 54.91 65 SER A CA 1
ATOM 476 C C . SER A 1 65 ? 20.588 -4.709 18.972 1.00 54.91 65 SER A C 1
ATOM 478 O O . SER A 1 65 ? 20.253 -4.882 17.803 1.00 54.91 65 SER A O 1
ATOM 480 N N . ARG A 1 66 ? 20.717 -5.739 19.826 1.00 53.91 66 ARG A N 1
ATOM 481 C CA . ARG A 1 66 ? 20.492 -7.152 19.452 1.00 53.91 66 ARG A CA 1
ATOM 482 C C . ARG A 1 66 ? 19.020 -7.490 19.207 1.00 53.91 66 ARG A C 1
ATOM 484 O O . ARG A 1 66 ? 18.729 -8.471 18.531 1.00 53.91 66 ARG A O 1
ATOM 491 N N . MET A 1 67 ? 18.088 -6.693 19.737 1.00 56.53 67 MET A N 1
ATOM 492 C CA . MET A 1 67 ? 16.642 -6.940 19.615 1.00 56.53 67 MET A CA 1
ATOM 493 C C . MET A 1 67 ? 16.067 -6.552 18.242 1.00 56.53 67 MET A C 1
ATOM 495 O O . MET A 1 67 ? 14.960 -6.973 17.905 1.00 56.53 67 MET A O 1
ATOM 499 N N . PHE A 1 68 ? 16.792 -5.765 17.437 1.00 57.00 68 PHE A N 1
ATOM 500 C CA . PHE A 1 68 ? 16.336 -5.297 16.126 1.00 57.00 68 PHE A CA 1
ATOM 501 C C . PHE A 1 68 ? 17.334 -5.700 15.030 1.00 57.00 68 PHE A C 1
ATOM 503 O O . PHE A 1 68 ? 18.461 -5.210 15.042 1.00 57.00 68 PHE A O 1
ATOM 510 N N . PRO A 1 69 ? 16.950 -6.548 14.053 1.00 64.44 69 PRO A N 1
ATOM 511 C CA . PRO A 1 69 ? 17.855 -6.968 12.985 1.00 64.44 69 PRO A CA 1
ATOM 512 C C . PRO A 1 69 ? 18.432 -5.771 12.219 1.00 64.44 69 PRO A C 1
ATOM 514 O O . PRO A 1 69 ? 17.683 -4.950 11.701 1.00 64.44 69 PRO A O 1
ATOM 517 N N . SER A 1 70 ? 19.756 -5.674 12.093 1.00 70.56 70 SER A N 1
ATOM 518 C CA . SER A 1 70 ? 20.408 -4.533 11.423 1.00 70.56 70 SER A CA 1
ATOM 519 C C . SER A 1 70 ? 20.235 -4.512 9.896 1.00 70.56 70 SER A C 1
ATOM 521 O O . SER A 1 70 ? 20.579 -3.521 9.253 1.00 70.56 70 SER A O 1
ATOM 523 N N . LYS A 1 71 ? 19.735 -5.605 9.304 1.00 75.81 71 LYS A N 1
ATOM 524 C CA . LYS A 1 71 ? 19.549 -5.817 7.860 1.00 75.81 71 LYS A CA 1
ATOM 525 C C . LYS A 1 71 ? 18.235 -6.568 7.611 1.00 75.81 71 LYS A C 1
ATOM 527 O O . LYS A 1 71 ? 17.874 -7.435 8.406 1.00 75.81 71 LYS A O 1
ATOM 532 N N . SER A 1 72 ? 17.569 -6.301 6.487 1.00 81.56 72 SER A N 1
ATOM 533 C CA . SER A 1 72 ? 16.502 -7.168 5.970 1.00 81.56 72 SER A CA 1
ATOM 534 C C . SER A 1 72 ? 17.102 -8.491 5.499 1.00 81.56 72 SER A C 1
ATOM 536 O O . SER A 1 72 ? 17.983 -8.495 4.637 1.00 81.56 72 SER A O 1
ATOM 538 N N . LEU A 1 73 ? 16.611 -9.612 6.031 1.00 80.00 73 LEU A N 1
ATOM 539 C CA . LEU A 1 73 ? 16.964 -10.939 5.511 1.00 80.00 73 LEU A CA 1
ATOM 540 C C . LEU A 1 73 ? 16.212 -11.253 4.210 1.00 80.00 73 LEU A C 1
ATOM 542 O O . LEU A 1 73 ? 16.698 -12.024 3.390 1.00 80.00 73 LEU A O 1
ATOM 546 N N . LEU A 1 74 ? 15.055 -10.619 3.997 1.00 84.75 74 LEU A N 1
ATOM 547 C CA . LEU A 1 74 ? 14.247 -10.810 2.799 1.00 84.75 74 LEU A CA 1
ATOM 548 C C . LEU A 1 74 ? 14.851 -10.094 1.587 1.00 84.75 74 LEU A C 1
ATOM 550 O O . LEU A 1 74 ? 15.141 -8.898 1.639 1.00 84.75 74 LEU A O 1
ATOM 554 N N . GLN A 1 75 ? 14.973 -10.836 0.487 1.00 84.88 75 GLN A N 1
ATOM 555 C CA . GLN A 1 75 ? 15.470 -10.388 -0.812 1.00 84.88 75 GLN A CA 1
ATOM 556 C C . GLN A 1 75 ? 14.357 -10.562 -1.862 1.00 84.88 75 GLN A C 1
ATOM 558 O O . GLN A 1 75 ? 14.368 -11.537 -2.607 1.00 84.88 75 GLN A O 1
ATOM 563 N N . PRO A 1 76 ? 13.351 -9.667 -1.897 1.00 87.31 76 PRO A N 1
ATOM 564 C CA . PRO A 1 76 ? 12.276 -9.753 -2.879 1.00 87.31 76 PRO A CA 1
ATOM 565 C C . PRO A 1 76 ? 12.795 -9.472 -4.302 1.00 87.31 76 PRO A C 1
ATOM 567 O O . PRO A 1 76 ? 13.725 -8.669 -4.449 1.00 87.31 76 PRO A O 1
ATOM 570 N N . PRO A 1 77 ? 12.155 -10.034 -5.346 1.00 89.00 77 PRO A N 1
ATOM 571 C CA . PRO A 1 77 ? 12.534 -9.819 -6.740 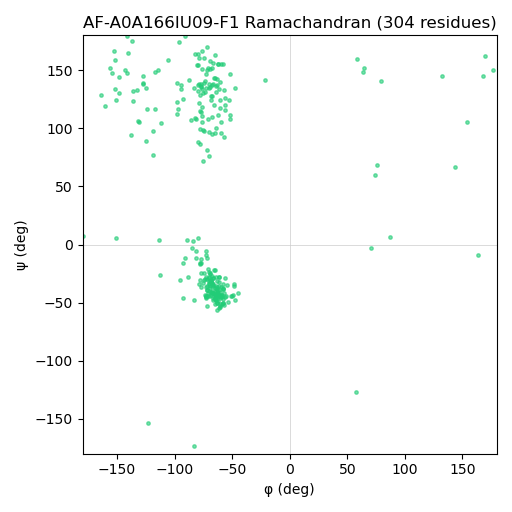1.00 89.00 77 PRO A CA 1
ATOM 572 C C . PRO A 1 77 ? 12.753 -8.345 -7.105 1.00 89.00 77 PRO A C 1
ATOM 574 O O . PRO A 1 77 ? 11.957 -7.458 -6.753 1.00 89.00 77 PRO A O 1
ATOM 577 N N . LYS A 1 78 ? 13.846 -8.073 -7.830 1.00 90.19 78 LYS A N 1
ATOM 578 C CA . LYS A 1 78 ? 14.229 -6.722 -8.286 1.00 90.19 78 LYS A CA 1
ATOM 579 C C . LYS A 1 78 ? 13.115 -6.107 -9.136 1.00 90.19 78 LYS A C 1
ATOM 581 O O . LYS A 1 78 ? 12.295 -6.824 -9.692 1.00 90.19 78 LYS A O 1
ATOM 586 N N . LEU A 1 79 ? 13.044 -4.779 -9.214 1.00 91.38 79 LEU A N 1
ATOM 587 C CA . LEU A 1 79 ? 12.084 -4.110 -10.102 1.00 91.38 79 LEU A CA 1
ATOM 588 C C . LEU A 1 79 ? 12.367 -4.492 -11.562 1.00 91.38 79 LEU A C 1
ATOM 590 O O . LEU A 1 79 ? 13.522 -4.464 -11.984 1.00 91.38 79 LEU A O 1
ATOM 594 N N . ALA A 1 80 ? 11.315 -4.831 -12.310 1.00 93.38 80 ALA A N 1
ATOM 595 C CA . ALA A 1 80 ? 11.415 -5.047 -13.748 1.00 93.38 80 ALA A CA 1
ATOM 596 C C . ALA A 1 80 ? 11.835 -3.740 -14.454 1.00 93.38 80 ALA A C 1
ATOM 598 O O . ALA A 1 80 ? 11.399 -2.662 -14.034 1.00 93.38 80 ALA A O 1
ATOM 599 N N . PRO A 1 81 ? 12.678 -3.806 -15.499 1.00 95.00 81 PRO A N 1
ATOM 600 C CA . PRO A 1 81 ? 13.140 -2.619 -16.205 1.00 95.00 81 PRO A CA 1
ATOM 601 C C . PRO A 1 81 ? 12.010 -1.978 -17.021 1.00 95.00 81 PRO A C 1
ATOM 603 O O . PRO A 1 81 ? 11.245 -2.656 -17.709 1.00 95.00 81 PRO A O 1
ATOM 606 N N . SER A 1 82 ? 11.946 -0.648 -16.977 1.00 95.88 82 SER A N 1
ATOM 607 C CA . SER A 1 82 ? 11.114 0.171 -17.864 1.00 95.88 82 SER A CA 1
ATOM 608 C C . SER A 1 82 ? 11.537 0.013 -19.332 1.00 95.88 82 SER A C 1
ATOM 610 O O . SER A 1 82 ? 12.707 -0.250 -19.611 1.00 95.88 82 SER A O 1
ATOM 612 N N . ALA A 1 83 ? 10.621 0.256 -20.274 1.00 95.56 83 ALA A N 1
ATOM 613 C CA . ALA A 1 83 ? 10.899 0.302 -21.714 1.00 95.56 83 ALA A CA 1
ATOM 614 C C . ALA A 1 83 ? 12.110 1.195 -22.053 1.00 95.56 83 ALA A C 1
ATOM 616 O O . ALA A 1 83 ? 13.010 0.777 -22.778 1.00 95.56 83 ALA A O 1
ATOM 617 N N . TRP A 1 84 ? 12.194 2.373 -21.423 1.00 94.94 84 TRP A N 1
ATOM 618 C CA . TRP A 1 84 ? 13.354 3.267 -21.521 1.00 94.94 84 TRP A CA 1
ATOM 619 C C . TRP A 1 84 ? 14.650 2.613 -21.016 1.00 94.94 84 TRP A C 1
ATOM 621 O O . TRP A 1 84 ? 15.695 2.761 -21.635 1.00 94.94 84 TRP A O 1
ATOM 631 N N . GLN A 1 85 ? 14.605 1.865 -19.910 1.00 95.50 85 GLN A N 1
ATOM 632 C CA . GLN A 1 85 ? 15.799 1.209 -19.364 1.00 95.50 85 GLN A CA 1
ATOM 633 C C . GLN A 1 85 ? 16.277 0.067 -20.265 1.00 95.50 85 GLN A C 1
ATOM 635 O O . GLN A 1 85 ? 17.481 -0.078 -20.444 1.00 95.50 85 GLN A O 1
ATOM 640 N N . LEU A 1 86 ? 15.349 -0.690 -20.863 1.00 95.94 86 LEU A N 1
ATOM 641 C CA . LEU A 1 86 ? 15.657 -1.714 -21.864 1.00 95.94 86 LEU A CA 1
ATOM 642 C C . LEU A 1 86 ? 16.310 -1.098 -23.107 1.00 95.94 86 LEU A C 1
ATOM 644 O O . LEU A 1 86 ? 17.369 -1.563 -23.531 1.00 95.94 86 LEU A O 1
ATOM 648 N N . TYR A 1 87 ? 15.725 -0.021 -23.642 1.00 96.31 87 TYR A N 1
ATOM 649 C CA . TYR A 1 87 ? 16.322 0.732 -24.743 1.00 96.31 87 TYR A CA 1
ATOM 650 C C . TYR A 1 87 ? 17.707 1.272 -24.368 1.00 96.31 87 TYR A C 1
ATOM 652 O O . TYR A 1 87 ? 18.649 1.100 -25.130 1.00 96.31 87 TYR A O 1
ATOM 660 N N . PHE A 1 88 ? 17.877 1.858 -23.181 1.00 95.69 88 PHE A N 1
ATOM 661 C CA . PHE A 1 88 ? 19.162 2.414 -22.757 1.00 95.69 88 PHE A CA 1
ATOM 662 C C . PHE A 1 88 ? 20.249 1.337 -22.601 1.00 95.69 88 PHE A C 1
ATOM 664 O O . PHE A 1 88 ? 21.391 1.565 -22.996 1.00 95.69 88 PHE A O 1
ATOM 671 N N . THR A 1 89 ? 19.920 0.138 -22.104 1.00 94.50 89 THR A N 1
ATOM 672 C CA . THR A 1 89 ? 20.878 -0.986 -22.067 1.00 94.50 89 THR A CA 1
ATOM 673 C C . THR A 1 89 ? 21.267 -1.491 -23.457 1.00 94.50 89 THR A C 1
ATOM 675 O O . THR A 1 89 ? 22.424 -1.857 -23.673 1.00 94.50 89 THR A O 1
ATOM 678 N N . ASP A 1 90 ? 20.338 -1.464 -24.411 1.00 94.56 90 ASP A N 1
ATOM 679 C CA . ASP A 1 90 ? 20.584 -1.843 -25.803 1.00 94.56 90 ASP A CA 1
ATOM 680 C C . ASP A 1 90 ? 21.398 -0.766 -26.551 1.00 94.56 90 ASP A C 1
ATOM 682 O O . ASP A 1 90 ? 22.400 -1.077 -27.193 1.00 94.56 90 ASP A O 1
ATOM 686 N N . TRP A 1 91 ? 21.063 0.514 -26.361 1.00 93.94 91 TRP A N 1
ATOM 687 C CA . TRP A 1 91 ? 21.825 1.671 -26.841 1.00 93.94 91 TRP A CA 1
ATOM 688 C C . TRP A 1 91 ? 23.272 1.640 -26.341 1.00 93.94 91 TRP A C 1
ATOM 690 O O . TRP A 1 91 ? 24.194 1.832 -27.135 1.00 93.94 91 TRP A O 1
ATOM 700 N N . ILE A 1 92 ? 23.490 1.347 -25.049 1.00 91.62 92 ILE A N 1
ATOM 701 C CA . ILE A 1 92 ? 24.837 1.203 -24.473 1.00 91.62 92 ILE A CA 1
ATOM 702 C C . ILE A 1 92 ? 25.575 0.039 -25.135 1.00 91.62 92 ILE A C 1
ATOM 704 O O . ILE A 1 92 ? 26.739 0.194 -25.492 1.00 91.62 92 ILE A O 1
ATOM 708 N N . SER A 1 93 ? 24.915 -1.106 -25.322 1.00 92.00 93 SER A N 1
ATOM 709 C CA . SER A 1 93 ? 25.519 -2.281 -25.966 1.00 92.00 93 SER A CA 1
ATOM 710 C C . SER A 1 93 ? 25.949 -1.971 -27.403 1.00 92.00 93 SER A C 1
ATOM 712 O O . SER A 1 93 ? 27.089 -2.244 -27.778 1.00 92.00 93 SER A O 1
ATOM 714 N N . ARG A 1 94 ? 25.083 -1.304 -28.181 1.00 90.56 94 ARG A N 1
ATOM 715 C CA . ARG A 1 94 ? 25.391 -0.829 -29.538 1.00 90.56 94 ARG A CA 1
ATOM 716 C C . ARG A 1 94 ? 26.561 0.161 -29.552 1.00 90.56 94 ARG A C 1
ATOM 718 O O . ARG A 1 94 ? 27.472 -0.001 -30.357 1.00 90.56 94 ARG A O 1
ATOM 725 N N . HIS A 1 95 ? 26.594 1.123 -28.629 1.00 87.69 95 HIS A N 1
ATOM 726 C CA . HIS A 1 95 ? 27.678 2.109 -28.549 1.00 87.69 95 HIS A CA 1
ATOM 727 C C . HIS A 1 95 ? 29.008 1.542 -28.038 1.00 87.69 95 HIS A C 1
ATOM 729 O O . HIS A 1 95 ? 30.057 2.025 -28.446 1.00 87.69 95 HIS A O 1
ATOM 735 N N . GLN A 1 96 ? 29.005 0.507 -27.194 1.00 87.19 96 GLN A N 1
ATOM 736 C CA . GLN A 1 9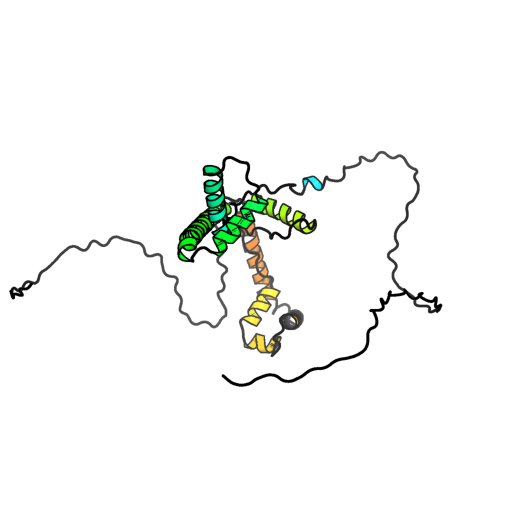6 ? 30.236 -0.193 -26.800 1.00 87.19 96 GLN A CA 1
ATOM 737 C C . GLN A 1 96 ? 30.784 -1.084 -27.925 1.00 87.19 96 GLN A C 1
ATOM 739 O O . GLN A 1 96 ? 31.997 -1.254 -28.025 1.00 87.19 96 GLN A O 1
ATOM 744 N N . ALA A 1 97 ? 29.913 -1.620 -28.787 1.00 86.69 97 ALA A N 1
ATOM 745 C CA . ALA A 1 97 ? 30.320 -2.385 -29.964 1.00 86.69 97 ALA A CA 1
ATOM 746 C C . ALA A 1 97 ? 30.931 -1.501 -31.068 1.00 86.69 97 ALA A C 1
ATOM 748 O O . ALA A 1 97 ? 31.869 -1.928 -31.737 1.00 86.69 97 ALA A O 1
ATOM 749 N N . THR A 1 98 ? 30.438 -0.269 -31.252 1.00 83.88 98 THR A N 1
ATOM 750 C CA . THR A 1 98 ? 30.974 0.678 -32.250 1.00 83.88 98 THR A CA 1
ATOM 751 C C . THR A 1 98 ? 32.119 1.549 -31.727 1.00 83.88 98 THR A C 1
ATOM 753 O O . THR A 1 98 ? 32.965 1.973 -32.512 1.00 83.88 98 THR A O 1
ATOM 756 N N . ASN A 1 99 ? 32.177 1.823 -30.420 1.00 78.31 99 ASN A N 1
ATOM 757 C CA . ASN A 1 99 ? 33.164 2.709 -29.810 1.00 78.31 99 ASN A CA 1
ATOM 758 C C . ASN A 1 99 ? 33.819 2.059 -28.580 1.00 78.31 99 ASN A C 1
ATOM 760 O O . ASN A 1 99 ? 33.256 2.010 -27.488 1.00 78.31 99 ASN A O 1
ATOM 764 N N . THR A 1 100 ? 35.068 1.621 -28.747 1.00 70.44 100 THR A N 1
ATOM 765 C CA . THR A 1 100 ? 35.871 0.966 -27.700 1.00 70.44 100 THR A CA 1
ATOM 766 C C . THR A 1 100 ? 36.365 1.918 -26.602 1.00 70.44 100 THR A C 1
ATOM 768 O O . THR A 1 100 ? 36.957 1.479 -25.611 1.00 70.44 100 THR A O 1
ATOM 771 N N . ARG A 1 101 ? 36.134 3.234 -26.728 1.00 77.56 101 ARG A N 1
ATOM 772 C CA . ARG A 1 101 ? 36.484 4.220 -25.698 1.00 77.56 101 ARG A CA 1
ATOM 773 C C . ARG A 1 101 ? 35.471 4.179 -24.552 1.00 77.56 101 ARG A C 1
ATOM 775 O O . ARG A 1 101 ? 34.266 4.157 -24.772 1.00 77.56 101 ARG A O 1
ATOM 782 N N . LYS A 1 102 ? 35.959 4.262 -23.307 1.00 77.19 102 LYS A N 1
ATOM 783 C CA . LYS A 1 102 ? 35.120 4.330 -22.094 1.00 77.19 102 LYS A CA 1
ATOM 784 C C . LYS A 1 102 ? 34.067 5.446 -22.207 1.00 77.19 102 LYS A C 1
ATOM 786 O O . LYS A 1 102 ? 34.409 6.626 -22.118 1.00 77.19 102 LYS A O 1
ATOM 791 N N . LEU A 1 103 ? 32.803 5.057 -22.379 1.00 77.81 103 LEU A N 1
ATOM 792 C CA . LEU A 1 103 ? 31.662 5.967 -22.490 1.00 77.81 103 LEU A CA 1
ATOM 793 C C . LEU A 1 103 ? 31.412 6.701 -21.163 1.00 77.81 103 LEU A C 1
ATOM 795 O O . LEU A 1 103 ? 31.440 6.098 -20.088 1.00 77.81 103 LEU A O 1
ATOM 799 N N . ASN A 1 104 ? 31.110 7.999 -21.230 1.00 89.06 104 ASN A N 1
ATOM 800 C CA . ASN A 1 104 ? 30.647 8.752 -20.067 1.00 89.06 104 ASN A CA 1
ATOM 801 C C . ASN A 1 104 ? 29.143 8.506 -19.874 1.00 89.06 104 ASN A C 1
ATOM 803 O O . ASN A 1 104 ? 28.329 9.027 -20.633 1.00 89.06 104 ASN A O 1
ATOM 807 N N . VAL A 1 105 ? 28.773 7.749 -18.837 1.00 86.88 105 VAL A N 1
ATOM 808 C CA . VAL A 1 105 ? 27.380 7.355 -18.546 1.00 86.88 105 VAL A CA 1
ATOM 809 C C . VAL A 1 105 ? 26.428 8.558 -18.447 1.00 86.88 105 VAL A C 1
ATOM 811 O O . VAL A 1 105 ? 25.286 8.473 -18.891 1.00 86.88 105 VAL A O 1
ATOM 814 N N . ALA A 1 106 ? 26.893 9.700 -17.925 1.00 90.31 106 ALA A N 1
ATOM 815 C CA . ALA A 1 106 ? 26.077 10.911 -17.785 1.00 90.31 106 ALA A CA 1
ATOM 816 C C . ALA A 1 106 ? 25.872 11.682 -19.105 1.00 90.31 106 ALA A C 1
ATOM 818 O O . ALA A 1 106 ? 24.987 12.535 -19.180 1.00 90.31 106 ALA A O 1
ATOM 819 N N . GLN A 1 107 ? 26.684 11.399 -20.126 1.00 89.56 107 GLN A N 1
ATOM 820 C CA . GLN A 1 107 ? 26.518 11.926 -21.481 1.00 89.56 107 GLN A CA 1
ATOM 821 C C . GLN A 1 107 ? 25.688 10.952 -22.331 1.00 89.56 107 GLN A C 1
ATOM 823 O O . GLN A 1 107 ? 24.673 11.358 -22.889 1.00 89.56 107 GLN A O 1
ATOM 828 N N . ALA A 1 108 ? 26.015 9.657 -22.272 1.00 90.50 108 ALA A N 1
ATOM 829 C CA . ALA A 1 108 ? 25.242 8.570 -22.872 1.00 90.50 108 ALA A CA 1
ATOM 830 C C . ALA A 1 108 ? 23.747 8.627 -22.505 1.00 90.50 108 ALA A C 1
ATOM 832 O O . ALA A 1 108 ? 22.885 8.491 -23.365 1.00 90.50 108 ALA A O 1
ATOM 833 N N . ALA A 1 109 ? 23.420 8.885 -21.232 1.00 92.69 109 ALA A N 1
ATOM 834 C CA . ALA A 1 109 ? 22.033 9.010 -20.778 1.00 92.69 109 ALA A CA 1
ATOM 835 C C . ALA A 1 109 ? 21.276 10.215 -21.378 1.00 92.69 109 ALA A C 1
ATOM 837 O O . ALA A 1 109 ? 20.047 10.198 -21.404 1.00 92.69 109 ALA A O 1
ATOM 838 N N . LYS A 1 110 ? 21.981 11.255 -21.850 1.00 94.06 110 LYS A N 1
ATOM 839 C CA . LYS A 1 110 ? 21.374 12.397 -22.554 1.00 94.06 110 LYS A CA 1
ATOM 840 C C . LYS A 1 110 ? 21.162 12.081 -24.028 1.00 94.06 110 LYS A C 1
ATOM 842 O O . LYS A 1 110 ? 20.069 12.309 -24.527 1.00 94.06 110 LYS A O 1
ATOM 847 N N . GLU A 1 111 ? 22.187 11.545 -24.686 1.00 93.50 111 GLU A N 1
ATOM 848 C CA . GLU A 1 111 ? 22.181 11.198 -26.115 1.00 93.50 111 GLU A CA 1
ATOM 849 C C . GLU A 1 111 ? 21.103 10.144 -26.399 1.00 93.50 111 GLU A C 1
ATOM 851 O O . GLU A 1 111 ? 20.143 10.416 -27.119 1.00 93.50 111 GLU A O 1
ATOM 856 N N . ALA A 1 112 ? 21.145 9.017 -25.682 1.00 94.06 112 ALA A N 1
ATOM 857 C CA . ALA A 1 112 ? 20.105 7.993 -25.732 1.00 94.06 112 ALA A CA 1
ATOM 858 C C . ALA A 1 112 ? 18.711 8.534 -25.364 1.00 94.06 112 ALA A C 1
ATOM 860 O O . ALA A 1 112 ? 17.706 8.077 -25.901 1.00 94.06 112 ALA A O 1
ATOM 861 N N . GLY A 1 113 ? 18.631 9.499 -24.439 1.00 95.00 113 GLY A N 1
ATOM 862 C CA . GLY A 1 113 ? 17.367 10.112 -24.023 1.00 95.00 113 GLY A CA 1
ATOM 863 C C . GLY A 1 113 ? 16.750 11.002 -25.105 1.00 95.00 113 GLY A C 1
ATOM 864 O O . GLY A 1 113 ? 15.528 11.051 -25.235 1.00 95.00 113 GLY A O 1
ATOM 865 N N . GLN A 1 114 ? 17.587 11.670 -25.903 1.00 95.62 114 GLN A N 1
ATOM 866 C CA . GLN A 1 114 ? 17.173 12.446 -27.072 1.00 95.62 114 GLN A CA 1
ATOM 867 C C . GLN A 1 114 ? 16.748 11.523 -28.220 1.00 95.62 114 GLN A C 1
ATOM 869 O O . GLN A 1 114 ? 15.671 11.724 -28.778 1.00 95.62 114 GLN A O 1
ATOM 874 N N . GLU A 1 115 ? 17.515 10.469 -28.514 1.00 94.69 115 GLU A N 1
ATOM 875 C CA . GLU A 1 115 ? 17.119 9.449 -29.497 1.00 94.69 115 GLU A CA 1
ATOM 876 C C . GLU A 1 115 ? 15.786 8.786 -29.121 1.00 94.69 115 GLU A C 1
ATOM 878 O O . GLU A 1 115 ? 14.857 8.769 -29.926 1.00 94.69 115 GLU A O 1
ATOM 883 N N . TYR A 1 116 ? 15.635 8.312 -27.879 1.00 95.06 116 TYR A N 1
ATOM 884 C CA . TYR A 1 116 ? 14.399 7.673 -27.415 1.00 95.06 116 TYR A CA 1
ATOM 885 C C . TYR A 1 116 ? 13.194 8.623 -27.409 1.00 95.06 116 TYR A C 1
ATOM 887 O O . TYR A 1 116 ? 12.061 8.171 -27.575 1.00 95.06 116 TYR A O 1
ATOM 895 N N . ALA A 1 117 ? 13.397 9.934 -27.244 1.00 94.94 117 ALA A N 1
ATOM 896 C CA . ALA A 1 117 ? 12.318 10.899 -27.433 1.00 94.94 117 ALA A CA 1
ATOM 897 C C . ALA A 1 117 ? 11.841 10.912 -28.898 1.00 94.94 117 ALA A C 1
ATOM 899 O O . ALA A 1 117 ? 10.633 10.835 -29.131 1.00 94.94 117 ALA A O 1
ATOM 900 N N . LEU A 1 118 ? 12.784 10.935 -29.849 1.00 95.50 118 LEU A N 1
ATOM 901 C CA . LEU A 1 118 ? 12.552 11.045 -31.295 1.00 95.50 118 LEU A CA 1
ATOM 902 C C . LEU A 1 118 ? 12.019 9.771 -31.974 1.00 95.50 118 LEU A C 1
ATOM 904 O O . LEU A 1 118 ? 11.374 9.900 -33.010 1.00 95.50 118 LEU A O 1
ATOM 908 N N . LEU A 1 119 ? 12.257 8.575 -31.417 1.00 94.56 119 LEU A N 1
ATOM 909 C CA . LEU A 1 119 ? 11.717 7.314 -31.958 1.00 94.56 119 LEU A CA 1
ATOM 910 C C . LEU A 1 119 ? 10.197 7.376 -32.185 1.00 94.56 119 LEU A C 1
ATOM 912 O O . LEU A 1 119 ? 9.458 7.958 -31.385 1.00 94.56 119 LEU A O 1
ATOM 916 N N . THR A 1 120 ? 9.712 6.688 -33.211 1.00 96.69 120 THR A N 1
ATOM 917 C CA . THR A 1 120 ? 8.277 6.454 -33.429 1.00 96.69 120 THR A CA 1
ATOM 918 C C . THR A 1 120 ? 7.666 5.585 -32.323 1.00 96.69 120 THR A C 1
ATOM 920 O O . THR A 1 120 ? 8.368 4.911 -31.561 1.00 96.69 120 THR A O 1
ATOM 923 N N . ASP A 1 121 ? 6.335 5.586 -32.208 1.00 94.50 121 ASP A N 1
ATOM 924 C CA . ASP A 1 121 ? 5.654 4.725 -31.236 1.00 94.50 121 ASP A CA 1
ATOM 925 C C . ASP A 1 121 ? 5.794 3.229 -31.558 1.00 94.50 121 ASP A C 1
ATOM 927 O O . ASP A 1 121 ? 5.867 2.433 -30.617 1.00 94.50 121 ASP A O 1
ATOM 931 N N . ASP A 1 122 ? 5.933 2.877 -32.841 1.00 95.19 122 ASP A N 1
ATOM 932 C CA . ASP A 1 122 ? 6.183 1.517 -33.335 1.00 95.19 122 ASP A CA 1
ATOM 933 C C . ASP A 1 122 ? 7.585 1.019 -32.949 1.00 95.19 122 ASP A C 1
ATOM 935 O O . ASP A 1 122 ? 7.743 -0.108 -32.486 1.00 95.19 122 ASP A O 1
ATOM 939 N N . GLU A 1 123 ? 8.613 1.871 -33.039 1.00 94.00 123 GLU A N 1
ATOM 940 C CA . GLU A 1 123 ? 9.968 1.550 -32.560 1.00 94.00 123 GLU A CA 1
ATOM 941 C C . GLU A 1 123 ? 10.039 1.445 -31.028 1.00 94.00 123 GLU A C 1
ATOM 943 O O . GLU A 1 123 ? 10.832 0.669 -30.486 1.00 94.00 123 GLU A O 1
ATOM 948 N N . LYS A 1 124 ? 9.200 2.203 -30.310 1.00 95.25 124 LYS A N 1
ATOM 949 C CA . LYS A 1 124 ? 9.052 2.110 -28.847 1.00 95.25 124 LYS A CA 1
ATOM 950 C C . LYS A 1 124 ? 8.275 0.856 -28.427 1.00 95.25 124 LYS A C 1
ATOM 952 O O . LYS A 1 124 ? 8.533 0.320 -27.347 1.00 95.25 124 LYS A O 1
ATOM 957 N N . GLU A 1 125 ? 7.348 0.373 -29.251 1.00 95.88 125 GLU A N 1
ATOM 958 C CA . GLU A 1 125 ? 6.442 -0.744 -28.960 1.00 95.88 125 GLU A CA 1
ATOM 959 C C . GLU A 1 125 ? 7.134 -2.047 -28.501 1.00 95.88 125 GLU A C 1
ATOM 961 O O . GLU A 1 125 ? 6.784 -2.533 -27.421 1.00 95.88 125 GLU A O 1
ATOM 966 N N . PRO A 1 126 ? 8.178 -2.589 -29.166 1.00 96.38 126 PRO A N 1
ATOM 967 C CA . PRO A 1 126 ? 8.866 -3.787 -28.676 1.00 96.38 126 PRO A CA 1
ATOM 968 C C . PRO A 1 126 ? 9.519 -3.583 -27.298 1.00 96.38 126 PRO A C 1
ATOM 970 O O . PRO A 1 126 ? 9.625 -4.536 -26.523 1.00 96.38 126 PRO A O 1
ATOM 973 N N . TYR A 1 127 ? 9.919 -2.359 -26.936 1.00 96.25 127 TYR A N 1
ATOM 974 C CA . TYR A 1 127 ? 10.431 -2.056 -25.594 1.00 96.25 127 TYR A CA 1
ATOM 975 C C . TYR A 1 127 ? 9.304 -1.939 -24.559 1.00 96.25 127 TYR A C 1
ATOM 977 O O . TYR A 1 127 ? 9.479 -2.407 -23.430 1.00 96.25 127 TYR A O 1
ATOM 985 N N . LYS A 1 128 ? 8.140 -1.380 -24.930 1.00 96.19 128 LYS A N 1
ATOM 986 C CA . LYS A 1 128 ? 6.926 -1.383 -24.091 1.00 96.19 128 LYS A CA 1
ATOM 987 C C . LYS A 1 128 ? 6.505 -2.824 -23.778 1.00 96.19 128 LYS A C 1
ATOM 989 O O . LYS A 1 128 ? 6.381 -3.172 -22.606 1.00 96.19 128 LYS A O 1
ATOM 994 N N . GLN A 1 129 ? 6.387 -3.678 -24.796 1.00 96.88 129 GLN A N 1
ATOM 995 C CA . GLN A 1 129 ? 5.976 -5.080 -24.656 1.00 96.88 129 GLN A CA 1
ATOM 996 C C . GLN A 1 129 ? 6.978 -5.904 -23.836 1.00 96.88 129 GLN A C 1
ATOM 998 O O . GLN A 1 129 ? 6.588 -6.560 -22.871 1.00 96.88 129 GLN A O 1
ATOM 1003 N N . ARG A 1 130 ? 8.287 -5.811 -24.122 1.00 96.31 130 ARG A N 1
ATOM 1004 C CA . ARG A 1 130 ? 9.326 -6.474 -23.304 1.00 96.31 130 ARG A CA 1
ATOM 1005 C C . ARG A 1 130 ? 9.284 -6.021 -21.839 1.00 96.31 130 ARG A C 1
ATOM 1007 O O . ARG A 1 130 ? 9.457 -6.845 -20.944 1.00 96.31 130 ARG A O 1
ATOM 1014 N N . SER A 1 131 ? 9.021 -4.737 -21.578 1.00 97.00 131 SER A N 1
ATOM 1015 C CA . SER A 1 131 ? 8.874 -4.209 -20.215 1.00 97.00 131 SER A CA 1
ATOM 1016 C C . SER A 1 131 ? 7.625 -4.757 -19.510 1.00 97.00 131 SER A C 1
ATOM 1018 O O . SER A 1 131 ? 7.710 -5.127 -18.340 1.00 97.00 131 SER A O 1
ATOM 1020 N N . GLN A 1 132 ? 6.496 -4.895 -20.216 1.00 96.44 132 GLN A N 1
ATOM 1021 C CA . GLN A 1 132 ? 5.278 -5.527 -19.690 1.00 96.44 132 GLN A CA 1
ATOM 1022 C C . GLN A 1 132 ? 5.504 -7.009 -19.352 1.00 96.44 132 GLN A C 1
ATOM 1024 O O . GLN A 1 132 ? 5.251 -7.411 -18.219 1.00 96.44 132 GLN A O 1
ATOM 1029 N N . VAL A 1 133 ? 6.074 -7.800 -20.269 1.00 97.06 133 VAL A N 1
ATOM 1030 C CA . VAL A 1 133 ? 6.366 -9.229 -20.035 1.00 97.06 133 VAL A CA 1
ATOM 1031 C C . VAL A 1 133 ? 7.307 -9.422 -18.840 1.00 97.06 133 VAL A C 1
ATOM 1033 O O . VAL A 1 133 ? 7.053 -10.268 -17.982 1.00 97.06 133 VAL A O 1
ATOM 1036 N N . LEU A 1 134 ? 8.360 -8.603 -18.722 1.00 96.12 134 LEU A N 1
ATOM 1037 C CA . LEU A 1 134 ? 9.267 -8.643 -17.569 1.00 96.12 134 LEU A CA 1
ATOM 1038 C C . LEU A 1 134 ? 8.591 -8.188 -16.268 1.00 96.12 134 LEU A C 1
ATOM 1040 O O . LEU A 1 134 ? 8.897 -8.732 -15.208 1.00 96.12 134 LEU A O 1
ATOM 1044 N N . LYS A 1 135 ? 7.662 -7.225 -16.328 1.00 95.81 135 LYS A N 1
ATOM 1045 C CA . LYS A 1 135 ? 6.847 -6.813 -15.178 1.00 95.81 135 LYS A CA 1
ATOM 1046 C C . LYS A 1 135 ? 5.970 -7.972 -14.697 1.00 95.81 135 LYS A C 1
ATOM 1048 O O . LYS A 1 135 ? 6.030 -8.293 -13.514 1.00 95.81 135 LYS A O 1
ATOM 1053 N N . GLU A 1 136 ? 5.225 -8.627 -15.585 1.00 96.50 136 GLU A N 1
ATOM 1054 C CA . GLU A 1 136 ? 4.371 -9.760 -15.211 1.00 96.50 136 GLU A CA 1
ATOM 1055 C C . GLU A 1 136 ? 5.175 -10.962 -14.702 1.00 96.50 136 GLU A C 1
ATOM 1057 O O . GLU A 1 136 ? 4.800 -11.579 -13.708 1.00 96.50 136 GLU A O 1
ATOM 1062 N N . ALA A 1 137 ? 6.285 -11.313 -15.364 1.00 96.00 137 ALA A N 1
ATOM 1063 C CA . ALA A 1 137 ? 7.161 -12.401 -14.926 1.00 96.00 137 ALA A CA 1
ATOM 1064 C C . ALA A 1 137 ? 7.661 -12.157 -13.494 1.00 96.00 137 ALA A C 1
ATOM 1066 O O . ALA A 1 137 ? 7.634 -13.055 -12.656 1.00 96.00 137 ALA A O 1
ATOM 1067 N N . ARG A 1 138 ? 8.020 -10.906 -13.195 1.00 94.94 138 ARG A N 1
ATOM 1068 C CA . ARG A 1 138 ? 8.446 -10.455 -11.873 1.00 94.94 138 ARG A CA 1
ATOM 1069 C C . ARG A 1 138 ? 7.299 -10.364 -10.862 1.00 94.94 138 ARG A C 1
ATOM 1071 O O . ARG A 1 138 ? 7.546 -10.516 -9.672 1.00 94.94 138 ARG A O 1
ATOM 1078 N N . GLU A 1 139 ? 6.060 -10.121 -11.286 1.00 94.31 139 GLU A N 1
ATOM 1079 C CA . GLU A 1 139 ? 4.872 -10.201 -10.420 1.00 94.31 139 GLU A CA 1
ATOM 1080 C C . GLU A 1 139 ? 4.552 -11.664 -10.064 1.00 94.31 139 GLU A C 1
ATOM 1082 O O . GLU A 1 139 ? 4.368 -11.973 -8.888 1.00 94.31 139 GLU A O 1
ATOM 1087 N N . ARG A 1 140 ? 4.648 -12.592 -11.028 1.00 94.50 140 ARG A N 1
ATOM 1088 C CA . ARG A 1 140 ? 4.567 -14.048 -10.792 1.00 94.50 140 ARG A CA 1
ATOM 1089 C C . ARG A 1 140 ? 5.674 -14.538 -9.843 1.00 94.50 140 ARG A C 1
ATOM 1091 O O . ARG A 1 140 ? 5.387 -15.302 -8.924 1.00 94.50 140 ARG A O 1
ATOM 1098 N N . GLU A 1 141 ? 6.913 -14.071 -10.023 1.00 94.06 141 GLU A N 1
ATOM 1099 C CA . GLU A 1 141 ? 8.054 -14.355 -9.131 1.00 94.06 141 GLU A CA 1
ATOM 1100 C C . GLU A 1 141 ? 7.859 -13.761 -7.723 1.00 94.06 141 GLU A C 1
ATOM 1102 O O . GLU A 1 141 ? 8.228 -14.372 -6.722 1.00 94.06 141 GLU A O 1
ATOM 1107 N N . LEU A 1 142 ? 7.259 -12.571 -7.616 1.00 90.44 142 LEU A N 1
ATOM 1108 C CA . LEU A 1 142 ? 6.955 -11.935 -6.333 1.00 90.44 142 LEU A CA 1
ATOM 1109 C C . LEU A 1 142 ? 5.895 -12.742 -5.571 1.00 90.44 142 LEU A C 1
ATOM 1111 O O . LEU A 1 142 ? 6.064 -12.967 -4.374 1.00 90.44 142 LEU A O 1
ATOM 1115 N N . ASP A 1 143 ? 4.858 -13.232 -6.251 1.00 89.69 143 ASP A N 1
ATOM 1116 C CA . ASP A 1 143 ? 3.813 -14.063 -5.649 1.00 89.69 143 ASP A CA 1
ATOM 1117 C C . ASP A 1 143 ? 4.326 -15.441 -5.207 1.00 89.69 143 ASP A C 1
ATOM 1119 O O . ASP A 1 143 ? 3.986 -15.895 -4.110 1.00 89.69 143 ASP A O 1
ATOM 1123 N N . THR A 1 144 ? 5.175 -16.112 -5.998 1.00 90.38 144 THR A N 1
ATOM 1124 C CA . THR A 1 144 ? 5.826 -17.353 -5.540 1.00 90.38 144 THR A CA 1
ATOM 1125 C C . THR A 1 144 ? 6.760 -17.073 -4.366 1.00 90.38 144 THR A C 1
ATOM 1127 O O . THR A 1 144 ? 6.687 -17.776 -3.360 1.00 90.38 144 THR A O 1
ATOM 1130 N N . TYR A 1 145 ? 7.547 -15.995 -4.416 1.00 88.56 145 TYR A N 1
ATOM 1131 C CA . TYR A 1 145 ? 8.399 -15.572 -3.307 1.00 88.56 145 TYR A CA 1
ATOM 1132 C C . TYR A 1 145 ? 7.596 -15.311 -2.020 1.00 88.56 145 TYR A C 1
ATOM 1134 O O . TYR A 1 145 ? 7.950 -15.847 -0.971 1.00 88.56 145 TYR A O 1
ATOM 1142 N N . MET A 1 146 ? 6.477 -14.576 -2.082 1.00 86.81 146 MET A N 1
ATOM 1143 C CA . MET A 1 146 ? 5.592 -14.349 -0.926 1.00 86.81 146 MET A CA 1
ATOM 1144 C C . MET A 1 146 ? 5.025 -15.655 -0.355 1.00 86.81 146 MET A C 1
ATOM 1146 O O . MET A 1 146 ? 4.930 -15.773 0.863 1.00 86.81 146 MET A O 1
ATOM 1150 N N . ARG A 1 147 ? 4.707 -16.650 -1.198 1.00 85.62 147 ARG A N 1
ATOM 1151 C CA . ARG A 1 147 ? 4.263 -17.987 -0.752 1.00 85.62 147 ARG A CA 1
ATOM 1152 C C . ARG A 1 147 ? 5.369 -18.809 -0.078 1.00 85.62 147 ARG A C 1
ATOM 1154 O O . ARG A 1 147 ? 5.046 -19.671 0.728 1.00 85.62 147 ARG A O 1
ATOM 1161 N N . THR A 1 148 ? 6.649 -18.549 -0.367 1.00 85.88 148 THR A N 1
ATOM 1162 C CA . THR A 1 148 ? 7.778 -19.221 0.317 1.00 85.88 148 THR A CA 1
ATOM 1163 C C . THR A 1 148 ? 8.142 -18.617 1.678 1.00 85.88 148 THR A C 1
ATOM 1165 O O . THR A 1 148 ? 8.934 -19.207 2.410 1.00 85.88 148 THR A O 1
ATOM 1168 N N . LEU A 1 149 ? 7.608 -17.443 2.036 1.00 85.94 149 LEU A N 1
ATOM 1169 C CA . LEU A 1 149 ? 7.942 -16.788 3.301 1.00 85.94 149 LEU A CA 1
ATOM 1170 C C . LEU A 1 149 ? 7.245 -17.448 4.491 1.00 85.94 149 LEU A C 1
ATOM 1172 O O . LEU A 1 149 ? 6.032 -17.639 4.481 1.00 85.94 149 LEU A O 1
ATOM 1176 N N . THR A 1 150 ? 7.993 -17.698 5.568 1.00 84.31 150 THR A N 1
ATOM 1177 C CA . THR A 1 150 ? 7.386 -18.146 6.826 1.00 84.31 150 THR A CA 1
ATOM 1178 C C . THR A 1 150 ? 6.777 -16.972 7.612 1.00 84.31 150 THR A C 1
ATOM 1180 O O . THR A 1 150 ? 7.294 -15.844 7.550 1.00 84.31 150 THR A O 1
ATOM 1183 N N . PRO A 1 151 ? 5.768 -17.233 8.468 1.00 82.62 151 PRO A N 1
ATOM 1184 C CA . PRO A 1 151 ? 5.271 -16.278 9.460 1.00 82.62 151 PRO A CA 1
ATOM 1185 C C . PRO A 1 151 ? 6.374 -15.611 10.295 1.00 82.62 151 PRO A C 1
ATOM 1187 O O . PRO A 1 151 ? 6.291 -14.424 10.626 1.00 82.62 151 PRO A O 1
ATOM 1190 N N . ASN A 1 152 ? 7.436 -16.355 10.624 1.00 84.06 152 ASN A N 1
ATOM 1191 C CA . ASN A 1 152 ? 8.555 -15.855 11.420 1.00 84.06 152 ASN A CA 1
ATOM 1192 C C . ASN A 1 152 ? 9.454 -14.890 10.638 1.00 84.06 152 ASN A C 1
ATOM 1194 O O . ASN A 1 152 ? 9.910 -13.892 11.204 1.00 84.06 152 ASN A O 1
ATOM 1198 N N . ASP A 1 153 ? 9.665 -15.120 9.344 1.00 86.44 153 ASP A N 1
ATOM 1199 C CA . ASP A 1 153 ? 10.451 -14.215 8.504 1.00 86.44 153 ASP A CA 1
ATOM 1200 C C . ASP A 1 153 ? 9.698 -12.912 8.223 1.00 86.44 153 ASP A C 1
ATOM 1202 O O . ASP A 1 153 ? 10.277 -11.826 8.321 1.00 86.44 153 ASP A O 1
ATOM 1206 N N . ILE A 1 154 ? 8.382 -12.994 7.993 1.00 87.31 154 ILE A N 1
ATOM 1207 C CA . ILE A 1 154 ? 7.512 -11.817 7.866 1.00 87.31 154 ILE A CA 1
ATOM 1208 C C . ILE A 1 154 ? 7.489 -11.017 9.178 1.00 87.31 154 ILE A C 1
ATOM 1210 O O . ILE A 1 154 ? 7.636 -9.791 9.159 1.00 87.31 154 ILE A O 1
ATOM 1214 N N . LYS A 1 155 ? 7.387 -11.684 10.336 1.00 85.75 155 LYS A N 1
ATOM 1215 C CA . LYS A 1 155 ? 7.479 -11.062 11.671 1.00 85.75 155 LYS A CA 1
ATOM 1216 C C . LYS A 1 155 ? 8.828 -10.355 11.877 1.00 85.75 155 LYS A C 1
ATOM 1218 O O . LYS A 1 155 ? 8.851 -9.205 12.323 1.00 85.75 155 LYS A O 1
ATOM 1223 N N . ARG A 1 156 ? 9.941 -10.989 11.488 1.00 87.62 156 ARG A N 1
ATOM 1224 C CA . ARG A 1 156 ? 11.313 -10.452 11.592 1.00 87.62 156 ARG A CA 1
ATOM 1225 C C . ARG A 1 156 ? 11.544 -9.237 10.681 1.00 87.62 156 ARG A C 1
ATOM 1227 O O . ARG A 1 156 ? 12.047 -8.214 11.147 1.00 87.62 156 ARG A O 1
ATOM 1234 N N . GLU A 1 157 ? 11.119 -9.299 9.419 1.00 89.75 157 GLU A N 1
ATOM 1235 C CA . GLU A 1 157 ? 11.161 -8.160 8.486 1.00 89.75 157 GLU A CA 1
ATOM 1236 C C . GLU A 1 157 ? 10.267 -7.004 8.963 1.00 89.75 157 GLU A C 1
ATOM 1238 O O . GLU A 1 157 ? 10.643 -5.835 8.862 1.00 89.75 157 GLU A O 1
ATOM 1243 N N . ASN A 1 158 ? 9.093 -7.295 9.525 1.00 90.94 158 ASN A N 1
ATOM 1244 C CA . ASN A 1 158 ? 8.185 -6.265 10.027 1.00 90.94 158 ASN A CA 1
ATOM 1245 C C . ASN A 1 158 ? 8.732 -5.538 11.263 1.00 90.94 158 ASN A C 1
ATOM 1247 O O . ASN A 1 158 ? 8.509 -4.329 11.398 1.00 90.94 158 ASN A O 1
ATOM 1251 N N . LEU A 1 159 ? 9.501 -6.218 12.118 1.00 89.69 159 LEU A N 1
ATOM 1252 C CA . LEU A 1 159 ? 10.283 -5.576 13.179 1.00 89.69 159 LEU A CA 1
ATOM 1253 C C . LEU A 1 159 ? 11.361 -4.653 12.588 1.00 89.69 159 LEU A C 1
ATOM 1255 O O . LEU A 1 159 ? 11.419 -3.480 12.965 1.00 89.69 159 LEU A O 1
ATOM 1259 N N . PHE A 1 160 ? 12.135 -5.123 11.600 1.00 89.75 160 PHE A N 1
ATOM 1260 C CA . PHE A 1 160 ? 13.133 -4.304 10.896 1.00 89.75 160 PHE A CA 1
ATOM 1261 C C . PHE A 1 160 ? 12.515 -3.052 10.256 1.00 89.75 160 PHE A C 1
ATOM 1263 O O . PHE A 1 160 ? 12.951 -1.935 10.538 1.00 89.75 160 PHE A O 1
ATOM 1270 N N . ARG A 1 161 ? 11.449 -3.190 9.458 1.00 91.81 161 ARG A N 1
ATOM 1271 C CA . ARG A 1 161 ? 10.765 -2.047 8.821 1.00 91.81 161 ARG A CA 1
ATOM 1272 C C . ARG A 1 161 ? 10.174 -1.075 9.833 1.00 91.81 161 ARG A C 1
ATOM 1274 O O . ARG A 1 161 ? 10.210 0.134 9.608 1.00 91.81 161 ARG A O 1
ATOM 1281 N N . THR A 1 162 ? 9.664 -1.573 10.959 1.00 91.25 162 THR A N 1
ATOM 1282 C CA . THR A 1 162 ? 9.162 -0.718 12.043 1.00 91.25 162 THR A CA 1
ATOM 1283 C C . THR A 1 162 ? 10.298 0.068 12.703 1.00 91.25 162 THR A C 1
ATOM 1285 O O . THR A 1 162 ? 10.147 1.271 12.913 1.00 91.25 162 THR A O 1
ATOM 1288 N N . ALA A 1 163 ? 11.459 -0.554 12.936 1.00 90.75 163 ALA A N 1
ATOM 1289 C CA . ALA A 1 163 ? 12.653 0.132 13.429 1.00 90.75 163 ALA A CA 1
ATOM 1290 C C . ALA A 1 163 ? 13.183 1.177 12.425 1.00 90.75 163 ALA A C 1
ATOM 1292 O O . ALA A 1 163 ? 13.438 2.316 12.813 1.00 90.75 163 ALA A O 1
ATOM 1293 N N . GLN A 1 164 ? 13.263 0.850 11.128 1.00 91.75 164 GLN A N 1
ATOM 1294 C CA . GLN A 1 164 ? 13.687 1.795 10.082 1.00 91.75 164 GLN A CA 1
ATOM 1295 C C . GLN A 1 164 ? 12.728 2.989 9.942 1.00 91.75 164 GLN A C 1
ATOM 1297 O O . GLN A 1 164 ? 13.189 4.118 9.779 1.00 91.75 164 GLN A O 1
ATOM 1302 N N . ARG A 1 165 ? 11.407 2.774 10.066 1.00 93.38 165 ARG A N 1
ATOM 1303 C CA . ARG A 1 165 ? 10.415 3.865 10.126 1.00 93.38 165 ARG A CA 1
ATOM 1304 C C . ARG A 1 165 ? 10.581 4.723 11.384 1.00 93.38 165 ARG A C 1
ATOM 1306 O O . ARG A 1 165 ? 10.591 5.943 11.271 1.00 93.38 165 ARG A O 1
ATOM 1313 N N . LYS A 1 166 ? 10.767 4.112 12.563 1.00 90.75 166 LYS A N 1
ATOM 1314 C CA . LYS A 1 166 ? 11.006 4.834 13.830 1.00 90.75 166 LYS A CA 1
ATOM 1315 C C . LYS A 1 166 ? 12.308 5.650 13.805 1.00 90.75 166 LYS A C 1
ATOM 1317 O O . LYS A 1 166 ? 12.367 6.710 14.413 1.00 90.75 166 LYS A O 1
ATOM 1322 N N . ALA A 1 167 ? 13.320 5.184 13.075 1.00 92.25 167 ALA A N 1
ATOM 1323 C CA . ALA A 1 167 ? 14.587 5.881 12.861 1.00 92.25 167 ALA A CA 1
ATOM 1324 C C . ALA A 1 167 ? 14.560 6.911 11.708 1.00 92.25 167 ALA A C 1
ATOM 1326 O O . ALA A 1 167 ? 15.608 7.455 11.369 1.00 92.25 167 ALA A O 1
ATOM 1327 N N . GLY A 1 168 ? 13.415 7.135 11.047 1.00 93.06 168 GLY A N 1
ATOM 1328 C CA . GLY A 1 168 ? 13.283 8.045 9.896 1.00 93.06 168 GLY A CA 1
ATOM 1329 C C . GLY A 1 168 ? 13.946 7.569 8.591 1.00 93.06 168 GLY A C 1
ATOM 1330 O O . GLY A 1 168 ? 13.795 8.214 7.558 1.00 93.06 168 GLY A O 1
ATOM 1331 N N . LYS A 1 169 ? 14.639 6.424 8.609 1.00 91.19 169 LYS A N 1
ATOM 1332 C CA . LYS A 1 169 ? 15.452 5.883 7.503 1.00 91.19 169 LYS A CA 1
ATOM 1333 C C . LYS A 1 169 ? 14.639 5.224 6.386 1.00 91.19 169 LYS A C 1
ATOM 1335 O O . LYS A 1 169 ? 15.178 4.918 5.328 1.00 91.19 169 LYS A O 1
ATOM 1340 N N . SER A 1 170 ? 13.351 4.964 6.605 1.00 90.81 170 SER A N 1
ATOM 1341 C CA . SER A 1 170 ? 12.461 4.411 5.582 1.00 90.81 170 SER A CA 1
ATOM 1342 C C . SER A 1 170 ? 11.012 4.838 5.794 1.00 90.81 170 SER A C 1
ATOM 1344 O O . SER A 1 170 ? 10.597 5.161 6.905 1.00 90.81 170 SER A O 1
ATOM 1346 N N . ARG A 1 171 ? 10.214 4.771 4.724 1.00 90.75 171 ARG A N 1
ATOM 1347 C CA . ARG A 1 171 ? 8.746 4.895 4.752 1.00 90.75 171 ARG A CA 1
ATOM 1348 C C . ARG A 1 171 ? 8.037 3.586 4.365 1.00 90.75 171 ARG A C 1
ATOM 1350 O O . ARG A 1 171 ? 6.814 3.567 4.285 1.00 90.75 171 ARG A O 1
ATOM 1357 N N . LYS A 1 172 ? 8.781 2.491 4.140 1.00 88.12 172 LYS A N 1
ATOM 1358 C CA . LYS A 1 172 ? 8.241 1.210 3.652 1.00 88.12 172 LYS A CA 1
ATOM 1359 C C . LYS A 1 172 ? 7.272 0.584 4.664 1.00 88.12 172 LYS A C 1
ATOM 1361 O O . LYS A 1 172 ? 7.581 0.464 5.852 1.00 88.12 172 LYS A O 1
ATOM 1366 N N . SER A 1 173 ? 6.103 0.177 4.179 1.00 89.25 173 SER A N 1
ATOM 1367 C CA . SER A 1 173 ? 5.066 -0.500 4.958 1.00 89.25 173 SER A CA 1
ATOM 1368 C C . SER A 1 173 ? 5.477 -1.919 5.365 1.00 89.25 173 SER A C 1
ATOM 1370 O O . SER A 1 173 ? 6.350 -2.551 4.757 1.00 89.25 173 SER A O 1
ATOM 1372 N N . ASN A 1 174 ? 4.831 -2.424 6.414 1.00 88.62 174 ASN A N 1
ATOM 1373 C CA . ASN A 1 174 ? 4.965 -3.811 6.847 1.00 88.62 174 ASN A CA 1
ATOM 1374 C C . ASN A 1 174 ? 4.380 -4.756 5.779 1.00 88.62 174 ASN A C 1
ATOM 1376 O O . ASN A 1 174 ? 3.378 -4.426 5.144 1.00 88.62 174 ASN A O 1
ATOM 1380 N N . ILE A 1 175 ? 5.007 -5.919 5.585 1.00 87.38 175 ILE A N 1
ATOM 1381 C CA . ILE A 1 175 ? 4.444 -7.023 4.798 1.00 87.38 175 ILE A CA 1
ATOM 1382 C C . ILE A 1 175 ? 3.179 -7.516 5.509 1.00 87.38 175 ILE A C 1
ATOM 1384 O O . ILE A 1 175 ? 3.178 -7.673 6.733 1.00 87.38 175 ILE A O 1
ATOM 1388 N N . LYS A 1 176 ? 2.119 -7.766 4.737 1.00 83.44 176 LYS A N 1
ATOM 1389 C CA . LYS A 1 176 ? 0.955 -8.533 5.183 1.00 83.44 176 LYS A CA 1
ATOM 1390 C C . LYS A 1 176 ? 1.186 -9.990 4.789 1.00 83.44 176 LYS A C 1
ATOM 1392 O O . LYS A 1 176 ? 1.451 -10.247 3.620 1.00 83.44 176 LYS A O 1
ATOM 1397 N N . ASP A 1 177 ? 1.101 -10.901 5.747 1.00 80.62 177 ASP A N 1
ATOM 1398 C CA . ASP A 1 177 ? 1.033 -12.334 5.462 1.00 80.62 177 ASP A CA 1
ATOM 1399 C C . ASP A 1 177 ? -0.409 -12.664 5.015 1.00 80.62 177 ASP A C 1
ATOM 1401 O O . ASP A 1 177 ? -1.343 -12.236 5.704 1.00 80.62 177 ASP A O 1
ATOM 1405 N N . PRO A 1 178 ? -0.630 -13.340 3.870 1.00 75.62 178 PRO A N 1
ATOM 1406 C CA . PRO A 1 178 ? -1.969 -13.739 3.430 1.00 75.62 178 PRO A CA 1
ATOM 1407 C C . PRO A 1 178 ? -2.584 -14.857 4.289 1.00 75.62 178 PRO A C 1
ATOM 1409 O O . PRO A 1 178 ? -3.807 -14.964 4.336 1.00 75.62 178 PRO A O 1
ATOM 1412 N N . ASN A 1 179 ? -1.760 -15.658 4.970 1.00 74.31 179 ASN A N 1
ATOM 1413 C CA . ASN A 1 179 ? -2.168 -16.801 5.789 1.00 74.31 179 ASN A CA 1
ATOM 1414 C C . ASN A 1 179 ? -2.417 -16.421 7.259 1.00 74.31 179 ASN A C 1
ATOM 1416 O O . ASN A 1 179 ? -2.958 -17.223 8.018 1.00 74.31 179 ASN A O 1
ATOM 1420 N N . ALA A 1 180 ? -2.018 -15.217 7.685 1.00 80.19 180 ALA A N 1
ATOM 1421 C CA . ALA A 1 180 ? -2.247 -14.758 9.050 1.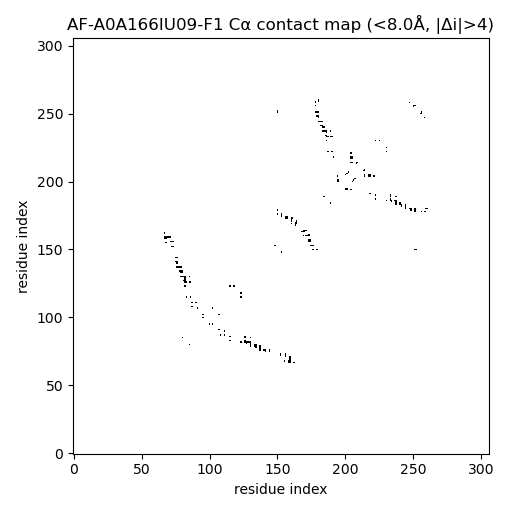00 80.19 180 ALA A CA 1
ATOM 1422 C C . ALA A 1 180 ? -3.747 -14.541 9.319 1.00 80.19 180 ALA A C 1
ATOM 1424 O O . ALA A 1 180 ? -4.385 -13.769 8.591 1.00 80.19 180 ALA A O 1
ATOM 1425 N N . PRO A 1 181 ? -4.315 -15.123 10.393 1.00 83.31 181 PRO A N 1
ATOM 1426 C CA . PRO A 1 181 ? -5.708 -14.885 10.739 1.00 83.31 181 PRO A CA 1
ATOM 1427 C C . PRO A 1 181 ? -5.944 -13.397 11.018 1.00 83.31 181 PRO A C 1
ATOM 1429 O O . PRO A 1 181 ? -5.128 -12.698 11.635 1.00 83.31 181 PRO A O 1
ATOM 1432 N N . LYS A 1 182 ? -7.083 -12.896 10.540 1.00 85.62 182 LYS A N 1
ATOM 1433 C CA . LYS A 1 182 ? -7.510 -11.509 10.748 1.00 85.62 182 LYS A CA 1
ATOM 1434 C C . LYS A 1 182 ? -7.997 -11.354 12.185 1.00 85.62 182 LYS A C 1
ATOM 1436 O O . LYS A 1 182 ? -8.694 -12.224 12.692 1.00 85.62 182 LYS A O 1
ATOM 1441 N N . LYS A 1 183 ? -7.651 -10.236 12.828 1.00 87.69 183 LYS A N 1
ATOM 1442 C CA . LYS A 1 183 ? -8.197 -9.911 14.152 1.00 87.69 183 LYS A CA 1
ATOM 1443 C C . LYS A 1 183 ? -9.720 -9.727 14.054 1.00 87.69 183 LYS A C 1
ATOM 1445 O O . LYS A 1 183 ? -10.149 -9.064 13.105 1.00 87.69 183 LYS A O 1
ATOM 1450 N N . PRO A 1 184 ? -10.495 -10.258 15.010 1.00 91.50 184 PRO A N 1
ATOM 1451 C CA . PRO A 1 184 ? -11.945 -10.128 15.035 1.00 91.50 184 PRO A CA 1
ATOM 1452 C C . PRO A 1 184 ? -12.356 -8.703 15.403 1.00 91.50 184 PRO A C 1
ATOM 1454 O O . PRO A 1 184 ? -11.526 -7.875 15.806 1.00 91.50 184 PRO A O 1
ATOM 1457 N N . LEU A 1 185 ? -13.646 -8.407 15.264 1.00 91.19 185 LEU A N 1
ATOM 1458 C CA . LEU A 1 185 ? -14.182 -7.118 15.682 1.00 91.19 185 LEU A CA 1
ATOM 1459 C C . LEU A 1 185 ? -14.325 -7.081 17.212 1.00 91.19 185 LEU A C 1
ATOM 1461 O O . LEU A 1 185 ? -14.538 -8.088 17.876 1.00 91.19 185 LEU A O 1
ATOM 1465 N N . SER A 1 186 ? -14.217 -5.886 17.792 1.00 93.81 186 SER A N 1
ATOM 1466 C CA . SER A 1 186 ? -14.685 -5.659 19.165 1.00 93.81 186 SER A CA 1
ATOM 1467 C C . SER A 1 186 ? -16.200 -5.451 19.151 1.00 93.81 186 SER A C 1
ATOM 1469 O O . SER A 1 186 ? -16.722 -4.934 18.163 1.00 93.81 186 SER A O 1
ATOM 1471 N N . ALA A 1 187 ? -16.885 -5.744 20.258 1.00 94.06 187 ALA A N 1
ATOM 1472 C CA . ALA A 1 187 ? -18.326 -5.537 20.439 1.00 94.06 187 ALA A CA 1
ATOM 1473 C C . ALA A 1 187 ? -18.814 -4.158 19.945 1.00 94.06 187 ALA A C 1
ATOM 1475 O O . ALA A 1 187 ? -19.817 -4.059 19.245 1.00 94.06 187 ALA A O 1
ATOM 1476 N N . TYR A 1 188 ? -18.049 -3.091 20.211 1.00 93.12 188 TYR A N 1
ATOM 1477 C CA . TYR A 1 188 ? -18.366 -1.744 19.723 1.00 93.12 188 TYR A CA 1
ATOM 1478 C C . TYR A 1 188 ? -18.264 -1.598 18.189 1.00 93.12 188 TYR A C 1
ATOM 1480 O O . TYR A 1 188 ? -19.045 -0.872 17.578 1.00 93.12 188 TYR A O 1
ATOM 1488 N N . PHE A 1 189 ? -17.333 -2.300 17.535 1.00 93.44 189 PHE A N 1
ATOM 1489 C CA . PHE A 1 189 ? -17.242 -2.322 16.071 1.00 93.44 189 PHE A CA 1
ATOM 1490 C C . PHE A 1 189 ? -18.329 -3.198 15.434 1.00 93.44 189 PHE A C 1
ATOM 1492 O O . PHE A 1 189 ? -18.833 -2.834 14.374 1.00 93.44 189 PHE A O 1
ATOM 1499 N N . MET A 1 190 ? -18.746 -4.286 16.092 1.00 93.19 190 MET A N 1
ATOM 1500 C CA . MET A 1 190 ? -19.925 -5.070 15.692 1.00 93.19 190 MET A CA 1
ATOM 1501 C C . MET A 1 190 ? -21.201 -4.227 15.781 1.00 93.19 190 MET A C 1
ATOM 1503 O O . MET A 1 190 ? -21.995 -4.199 14.847 1.00 93.19 190 MET A O 1
ATOM 1507 N N . PHE A 1 191 ? -21.357 -3.457 16.860 1.00 93.12 191 PHE A N 1
ATOM 1508 C CA . PHE A 1 191 ? -22.441 -2.492 17.025 1.00 93.12 191 PHE A CA 1
ATOM 1509 C C . PHE A 1 191 ? -22.422 -1.395 15.944 1.00 93.12 191 PHE A C 1
ATOM 1511 O O . PHE A 1 191 ? -23.442 -1.149 15.302 1.00 93.12 191 PHE A O 1
ATOM 1518 N N . LEU A 1 192 ? -21.258 -0.801 15.647 1.00 92.81 192 LEU A N 1
ATOM 1519 C CA . LEU A 1 192 ? -21.099 0.137 14.524 1.00 92.81 192 LEU A CA 1
ATOM 1520 C C . LEU A 1 192 ? -21.471 -0.484 13.169 1.00 92.81 192 LEU A C 1
ATOM 1522 O O . LEU A 1 192 ? -22.034 0.206 12.318 1.00 92.81 192 LEU A O 1
ATOM 1526 N N . GLN A 1 193 ? -21.161 -1.766 12.954 1.00 92.56 193 GLN A N 1
ATOM 1527 C CA . GLN A 1 193 ? -21.574 -2.502 11.760 1.00 92.56 193 GLN A CA 1
ATOM 1528 C C . GLN A 1 193 ? -23.092 -2.731 11.747 1.00 92.56 193 GLN A C 1
ATOM 1530 O O . GLN A 1 193 ? -23.714 -2.484 10.718 1.00 92.56 193 GLN A O 1
ATOM 1535 N N . ARG A 1 194 ? -23.708 -3.111 12.876 1.00 91.38 194 ARG A N 1
ATOM 1536 C CA . ARG A 1 194 ? -25.163 -3.316 12.992 1.00 91.38 194 ARG A CA 1
ATOM 1537 C C . ARG A 1 194 ? -25.966 -2.032 12.776 1.00 91.38 194 ARG A C 1
ATOM 1539 O O . ARG A 1 194 ? -27.021 -2.126 12.156 1.00 91.38 194 ARG A O 1
ATOM 1546 N N . ILE A 1 195 ? -25.458 -0.873 13.219 1.00 91.19 195 ILE A N 1
ATOM 1547 C CA . ILE A 1 195 ? -26.026 0.443 12.876 1.00 91.19 195 ILE A CA 1
ATOM 1548 C C . ILE A 1 195 ? -25.922 0.669 11.366 1.00 91.19 195 ILE A C 1
ATOM 1550 O O . ILE A 1 195 ? -26.921 0.907 10.706 1.00 91.19 195 ILE A O 1
ATOM 1554 N N . ARG A 1 196 ? -24.712 0.588 10.795 1.00 90.56 196 ARG A N 1
ATOM 1555 C CA . ARG A 1 196 ? -24.462 0.922 9.377 1.00 90.56 196 ARG A CA 1
ATOM 1556 C C . ARG A 1 196 ? -25.140 -0.016 8.378 1.00 90.56 196 ARG A C 1
ATOM 1558 O O . ARG A 1 196 ? -25.328 0.372 7.231 1.00 90.56 196 ARG A O 1
ATOM 1565 N N . ALA A 1 197 ? -25.471 -1.228 8.804 1.00 92.00 197 ALA A N 1
ATOM 1566 C CA . ALA A 1 197 ? -26.204 -2.211 8.020 1.00 92.00 197 ALA A CA 1
ATOM 1567 C C . ALA A 1 197 ? -27.730 -1.982 8.019 1.00 92.00 197 ALA A C 1
ATOM 1569 O O . ALA A 1 197 ? -28.445 -2.696 7.323 1.00 92.00 197 ALA A O 1
ATOM 1570 N N . ASP A 1 198 ? -28.232 -1.015 8.793 1.00 90.62 198 ASP A N 1
ATOM 1571 C CA . ASP A 1 198 ? -29.657 -0.802 9.038 1.00 90.62 198 ASP A CA 1
ATOM 1572 C C . ASP A 1 198 ? -30.024 0.678 8.840 1.00 90.62 198 ASP A C 1
ATOM 1574 O O . ASP A 1 198 ? -29.686 1.520 9.678 1.00 90.62 198 ASP A O 1
ATOM 1578 N N . PRO A 1 199 ? -30.707 1.032 7.735 1.00 88.69 199 PRO A N 1
ATOM 1579 C CA . PRO A 1 199 ? -31.058 2.417 7.433 1.00 88.69 199 PRO A CA 1
ATOM 1580 C C . PRO A 1 199 ? -31.864 3.118 8.535 1.00 88.69 199 PRO A C 1
ATOM 1582 O O . PRO A 1 199 ? -31.731 4.332 8.693 1.00 88.69 199 PRO A O 1
ATOM 1585 N N . ALA A 1 200 ? -32.653 2.381 9.328 1.00 90.06 200 ALA A N 1
ATOM 1586 C CA . ALA A 1 200 ? -33.387 2.962 10.448 1.00 90.06 200 ALA A CA 1
ATOM 1587 C C . ALA A 1 200 ? -32.434 3.347 11.589 1.00 90.06 200 ALA A C 1
ATOM 1589 O O . ALA A 1 200 ? -32.510 4.467 12.090 1.00 90.06 200 ALA A O 1
ATOM 1590 N N . MET A 1 201 ? -31.474 2.482 11.940 1.00 86.50 201 MET A N 1
ATOM 1591 C CA . MET A 1 201 ? -30.448 2.811 12.941 1.00 86.50 201 MET A CA 1
ATOM 1592 C C . MET A 1 201 ? -29.478 3.898 12.458 1.00 86.50 201 MET A C 1
ATOM 1594 O O . MET A 1 201 ? -29.032 4.711 13.266 1.00 86.50 201 MET A O 1
ATOM 1598 N N . VAL A 1 202 ? -29.161 3.961 11.158 1.00 89.94 202 VAL A N 1
ATOM 1599 C CA . VAL A 1 202 ? -28.418 5.093 10.571 1.00 89.94 202 VAL A CA 1
ATOM 1600 C C . VAL A 1 202 ? -29.175 6.399 10.812 1.00 89.94 202 VAL A C 1
ATOM 1602 O O . VAL A 1 202 ? -28.593 7.347 11.338 1.00 89.94 202 VAL A O 1
ATOM 1605 N N . GLN A 1 203 ? -30.471 6.445 10.498 1.00 89.56 203 GLN A N 1
ATOM 1606 C CA . GLN A 1 203 ? -31.281 7.649 10.682 1.00 89.56 203 GLN A CA 1
ATOM 1607 C C . GLN A 1 203 ? -31.507 7.995 12.167 1.00 89.56 203 GLN A C 1
ATOM 1609 O O . GLN A 1 203 ? -31.564 9.173 12.509 1.00 89.56 203 GLN A O 1
ATOM 1614 N N . GLU A 1 204 ? -31.594 7.002 13.056 1.00 89.94 204 GLU A N 1
ATOM 1615 C CA . GLU A 1 204 ? -31.745 7.204 14.505 1.00 89.94 204 GLU A CA 1
ATOM 1616 C C . GLU A 1 204 ? -30.452 7.713 15.170 1.00 89.94 204 GLU A C 1
ATOM 1618 O O . GLU A 1 204 ? -30.487 8.641 15.976 1.00 89.94 204 GLU A O 1
ATOM 1623 N N . VAL A 1 205 ? -29.301 7.111 14.843 1.00 86.56 205 VAL A N 1
ATOM 1624 C CA . VAL A 1 205 ? -28.026 7.347 15.548 1.00 86.56 205 VAL A CA 1
ATOM 1625 C C . VAL A 1 205 ? -27.162 8.411 14.866 1.00 86.56 205 VAL A C 1
ATOM 1627 O O . VAL A 1 205 ? -26.412 9.106 15.547 1.00 86.56 205 VAL A O 1
ATOM 1630 N N . PHE A 1 206 ? -27.244 8.563 13.541 1.00 89.94 206 PHE A N 1
ATOM 1631 C CA . PHE A 1 206 ? -26.479 9.562 12.777 1.00 89.94 206 PHE A CA 1
ATOM 1632 C C . PHE A 1 206 ? -27.360 10.654 12.157 1.00 89.94 206 PHE A C 1
ATOM 1634 O O . PHE A 1 206 ? -26.879 11.766 11.925 1.00 89.94 206 PHE A O 1
ATOM 1641 N N . GLY A 1 207 ? -28.636 10.365 11.890 1.00 88.69 207 GLY A N 1
ATOM 1642 C CA . GLY A 1 207 ? -29.530 11.285 11.191 1.00 88.69 207 GLY A CA 1
ATOM 1643 C C . GLY A 1 207 ? -28.969 11.669 9.823 1.00 88.69 207 GLY A C 1
ATOM 1644 O O . GLY A 1 207 ? -28.599 10.811 9.027 1.00 88.69 207 GLY A O 1
ATOM 1645 N N . LEU A 1 208 ? -28.872 12.975 9.567 1.00 88.38 208 LEU A N 1
ATOM 1646 C CA . LEU A 1 208 ? -28.323 13.524 8.321 1.00 88.38 208 LEU A CA 1
ATOM 1647 C C . LEU A 1 208 ? -26.797 13.754 8.363 1.00 88.38 208 LEU A C 1
ATOM 1649 O O . LEU A 1 208 ? -26.241 14.315 7.420 1.00 88.38 208 LEU A O 1
ATOM 1653 N N . GLU A 1 209 ? -26.105 13.377 9.445 1.00 89.06 209 GLU A N 1
ATOM 1654 C CA . GLU A 1 209 ? -24.675 13.662 9.591 1.00 89.06 209 GLU A CA 1
ATOM 1655 C C . GLU A 1 209 ? -23.816 12.695 8.761 1.00 89.06 209 GLU A C 1
ATOM 1657 O O . GLU A 1 209 ? -23.748 11.489 9.017 1.00 89.06 209 GLU A O 1
ATOM 1662 N N . THR A 1 210 ? -23.127 13.243 7.760 1.00 88.88 210 THR A N 1
ATOM 1663 C CA . THR A 1 210 ? -22.272 12.497 6.824 1.00 88.88 210 THR A CA 1
ATOM 1664 C C . THR A 1 210 ? -20.811 12.440 7.268 1.00 88.88 210 THR A C 1
ATOM 1666 O O . THR A 1 210 ? -20.049 11.606 6.779 1.00 88.88 210 THR A O 1
ATOM 1669 N N . GLU A 1 211 ? -20.394 13.283 8.216 1.00 92.69 211 GLU A N 1
ATOM 1670 C CA . GLU A 1 211 ? -19.015 13.329 8.682 1.00 92.69 211 GLU A CA 1
ATOM 1671 C C . GLU A 1 211 ? -18.694 12.159 9.626 1.00 92.69 211 GLU A C 1
ATOM 1673 O O . GLU A 1 211 ? -19.110 12.123 10.789 1.00 92.69 211 GLU A O 1
ATOM 1678 N N . THR A 1 212 ? -17.861 11.227 9.152 1.00 90.81 212 THR A N 1
ATOM 1679 C CA . THR A 1 212 ? -17.413 10.031 9.888 1.00 90.81 212 THR A CA 1
ATOM 1680 C C . THR A 1 212 ? -16.913 10.331 11.309 1.00 90.81 212 THR A C 1
ATOM 1682 O O . THR A 1 212 ? -17.122 9.519 12.213 1.00 90.81 212 THR A O 1
ATOM 1685 N N . THR A 1 213 ? -16.276 11.488 11.534 1.00 93.44 213 THR A N 1
ATOM 1686 C CA . THR A 1 213 ? -15.814 11.923 12.862 1.00 93.44 213 THR A CA 1
ATOM 1687 C C . THR A 1 213 ? -16.983 12.048 13.834 1.00 93.44 213 THR A C 1
ATOM 1689 O O . THR A 1 213 ? -16.983 11.410 14.887 1.00 93.44 213 THR A O 1
ATOM 1692 N N . LYS A 1 214 ? -18.013 12.816 13.468 1.00 92.44 214 LYS A N 1
ATOM 1693 C CA . LYS A 1 214 ? -19.184 13.068 14.314 1.00 92.44 214 LYS A CA 1
ATOM 1694 C C . LYS A 1 214 ? -20.068 11.831 14.430 1.00 92.44 214 LYS A C 1
ATOM 1696 O O . LYS A 1 214 ? -20.485 11.515 15.539 1.00 92.44 214 LYS A O 1
ATOM 1701 N N . GLN A 1 215 ? -20.249 11.065 13.348 1.00 92.56 215 GLN A N 1
ATOM 1702 C CA . GLN A 1 215 ? -20.882 9.739 13.417 1.00 92.56 215 GLN A CA 1
ATOM 1703 C C . GLN A 1 215 ? -20.221 8.863 14.494 1.00 92.56 215 GLN A C 1
ATOM 1705 O O . GLN A 1 215 ? -20.905 8.247 15.309 1.00 92.56 215 GLN A O 1
ATOM 1710 N N . SER A 1 216 ? -18.883 8.844 14.559 1.00 92.19 216 SER A N 1
ATOM 1711 C CA . SER A 1 216 ? -18.168 8.054 15.570 1.00 92.19 216 SER A CA 1
ATOM 1712 C C . SER A 1 216 ? -18.385 8.556 17.006 1.00 92.19 216 SER A C 1
ATOM 1714 O O . SER A 1 216 ? -18.371 7.745 17.931 1.00 92.19 216 SER A O 1
ATOM 1716 N N . VAL A 1 217 ? -18.645 9.856 17.200 1.00 94.00 217 VAL A N 1
ATOM 1717 C CA . VAL A 1 217 ? -19.023 10.442 18.500 1.00 94.00 217 VAL A CA 1
ATOM 1718 C C . VAL A 1 217 ? -20.458 10.063 18.876 1.00 94.00 217 VAL A C 1
ATOM 1720 O O . VAL A 1 217 ? -20.686 9.640 20.008 1.00 94.00 217 VAL A O 1
ATOM 1723 N N . LEU A 1 218 ? -21.406 10.146 17.937 1.00 93.88 218 LEU A N 1
ATOM 1724 C CA . LEU A 1 218 ? -22.817 9.814 18.161 1.00 93.88 218 LEU A CA 1
ATOM 1725 C C . LEU A 1 218 ? -23.016 8.324 18.489 1.00 93.88 218 LEU A C 1
ATOM 1727 O O . LEU A 1 218 ? -23.643 7.993 19.496 1.00 93.88 218 LEU A O 1
ATOM 1731 N N . ALA A 1 219 ? -22.393 7.414 17.732 1.00 93.81 219 ALA A N 1
ATOM 1732 C CA . ALA A 1 219 ? -22.411 5.987 18.069 1.00 93.81 219 ALA A CA 1
ATOM 1733 C C . ALA A 1 219 ? -21.716 5.687 19.407 1.00 93.81 219 ALA A C 1
ATOM 1735 O O . ALA A 1 219 ? -22.189 4.842 20.167 1.00 93.81 219 ALA A O 1
ATOM 1736 N N . ALA A 1 220 ? -20.632 6.395 19.744 1.00 94.31 220 ALA A N 1
ATOM 1737 C CA . ALA A 1 220 ? -19.988 6.251 21.047 1.00 94.31 220 ALA A CA 1
ATOM 1738 C C . ALA A 1 220 ? -20.852 6.809 22.196 1.00 94.31 220 ALA A C 1
ATOM 1740 O O . ALA A 1 220 ? -20.691 6.376 23.338 1.00 94.31 220 ALA A O 1
ATOM 1741 N N . ALA A 1 221 ? -21.753 7.761 21.938 1.00 94.62 221 ALA A N 1
ATOM 1742 C CA . ALA A 1 221 ? -22.758 8.193 22.906 1.00 94.62 221 ALA A CA 1
ATOM 1743 C C . ALA A 1 221 ? -23.838 7.111 23.081 1.00 94.62 221 ALA A C 1
ATOM 1745 O O . ALA A 1 221 ? -24.013 6.623 24.197 1.00 94.62 221 ALA A O 1
ATOM 1746 N N . LYS A 1 222 ? -24.456 6.645 21.983 1.00 93.31 222 LYS A N 1
ATOM 1747 C CA . LYS A 1 222 ? -25.476 5.577 21.989 1.00 93.31 222 LYS A CA 1
ATOM 1748 C C . LYS A 1 222 ? -24.975 4.292 22.670 1.00 93.31 222 LYS A C 1
ATOM 1750 O O . LYS A 1 222 ? -25.663 3.747 23.525 1.00 93.31 222 LYS A O 1
ATOM 1755 N N . TRP A 1 223 ? -23.746 3.851 22.381 1.00 94.62 223 TRP A N 1
ATOM 1756 C CA . TRP A 1 223 ? -23.139 2.668 23.017 1.00 94.62 223 TRP A CA 1
ATOM 1757 C C . TRP A 1 223 ? -22.973 2.801 24.540 1.00 94.62 223 TRP A C 1
ATOM 1759 O O . TRP A 1 223 ? -23.065 1.808 25.263 1.00 94.62 223 TRP A O 1
ATOM 1769 N N . ARG A 1 224 ? -22.735 4.021 25.047 1.00 94.00 224 ARG A N 1
ATOM 1770 C CA . ARG A 1 224 ? -22.656 4.290 26.493 1.00 94.00 224 ARG A CA 1
ATOM 1771 C C . ARG A 1 224 ? -24.037 4.383 27.141 1.00 94.00 224 ARG A C 1
ATOM 1773 O O . ARG A 1 224 ? -24.164 3.965 28.284 1.00 94.00 224 ARG A O 1
ATOM 1780 N N . SER A 1 225 ? -25.046 4.901 26.435 1.00 93.75 225 SER A N 1
ATOM 1781 C CA . SER A 1 225 ? -26.420 5.011 26.951 1.00 93.75 225 SER A CA 1
ATOM 1782 C C . SER A 1 225 ? -27.211 3.700 26.913 1.00 93.75 225 SER A C 1
ATOM 1784 O O . SER A 1 225 ? -28.235 3.611 27.579 1.00 93.75 225 SER A O 1
ATOM 1786 N N . MET A 1 226 ? -26.766 2.700 26.145 1.00 93.12 226 MET A N 1
ATOM 1787 C CA . MET A 1 226 ? -27.328 1.343 26.189 1.00 93.12 226 MET A CA 1
ATOM 1788 C C . MET A 1 226 ? -27.204 0.722 27.591 1.00 93.12 226 MET A C 1
ATOM 1790 O O . MET A 1 226 ? -26.308 1.053 28.374 1.00 93.12 226 MET A O 1
ATOM 1794 N N . THR A 1 227 ? -28.086 -0.223 27.878 1.00 94.88 227 THR A N 1
ATOM 1795 C CA . THR A 1 227 ? -28.019 -1.132 29.027 1.00 94.88 227 THR A CA 1
ATOM 1796 C C . THR A 1 227 ? -26.975 -2.231 28.812 1.00 94.88 227 THR A C 1
ATOM 1798 O O . THR A 1 227 ? -26.488 -2.451 27.699 1.00 94.88 227 THR A O 1
ATOM 1801 N N . ASP A 1 228 ? -26.617 -2.954 29.876 1.00 92.75 228 ASP A N 1
ATOM 1802 C CA . ASP A 1 228 ? -25.707 -4.094 29.741 1.00 92.75 228 ASP A CA 1
ATOM 1803 C C . ASP A 1 228 ? -26.345 -5.281 29.015 1.00 92.75 228 ASP A C 1
ATOM 1805 O O . ASP A 1 228 ? -25.640 -5.941 28.258 1.00 92.75 228 ASP A O 1
ATOM 1809 N N . ASP A 1 229 ? -27.660 -5.507 29.127 1.00 92.88 229 ASP A N 1
ATOM 1810 C CA . ASP A 1 229 ? -28.343 -6.559 28.361 1.00 92.88 229 ASP A CA 1
ATOM 1811 C C . ASP A 1 229 ? -28.428 -6.243 26.855 1.00 92.88 229 ASP A C 1
ATOM 1813 O O . ASP A 1 229 ? -28.265 -7.149 26.040 1.00 92.88 229 ASP A O 1
ATOM 1817 N N . GLU A 1 230 ? -28.558 -4.972 26.452 1.00 91.06 230 GLU A N 1
ATOM 1818 C CA . GLU A 1 230 ? -28.422 -4.565 25.040 1.00 91.06 230 GLU A CA 1
ATOM 1819 C C . GLU A 1 230 ? -26.980 -4.708 24.516 1.00 91.06 230 GLU A C 1
ATOM 1821 O O . GLU A 1 230 ? -26.770 -4.984 23.333 1.00 91.06 230 GLU A O 1
ATOM 1826 N N . ARG A 1 231 ? -25.965 -4.535 25.378 1.00 93.00 231 ARG A N 1
ATOM 1827 C CA . ARG A 1 231 ? -24.548 -4.758 25.022 1.00 93.00 231 ARG A CA 1
ATOM 1828 C C . ARG A 1 231 ? -24.161 -6.241 25.004 1.00 93.00 231 ARG A C 1
ATOM 1830 O O . ARG A 1 231 ? -23.289 -6.631 24.228 1.00 93.00 231 ARG A O 1
ATOM 1837 N N . LYS A 1 232 ? -24.805 -7.067 25.830 1.00 93.81 232 LYS A N 1
ATOM 1838 C CA . LYS A 1 232 ? -24.553 -8.503 26.042 1.00 93.81 232 LYS A CA 1
ATOM 1839 C C . LYS A 1 232 ? -24.410 -9.344 24.766 1.00 93.81 232 LYS A C 1
ATOM 1841 O O . LYS A 1 232 ? -23.416 -10.065 24.702 1.00 93.81 232 LYS A O 1
ATOM 1846 N N . PRO A 1 233 ? -25.288 -9.264 23.740 1.00 93.12 233 PRO A N 1
ATOM 1847 C CA . PRO A 1 233 ? -25.099 -10.039 22.510 1.00 93.12 233 PRO A CA 1
ATOM 1848 C C . PRO A 1 233 ? -23.808 -9.656 21.772 1.00 93.12 233 PRO A C 1
ATOM 1850 O O . PRO A 1 233 ? -23.055 -10.536 21.362 1.00 93.12 233 PRO A O 1
ATOM 1853 N N . PHE A 1 234 ? -23.493 -8.360 21.673 1.00 93.62 234 PHE A N 1
ATOM 1854 C CA . PHE A 1 234 ? -22.256 -7.886 21.040 1.00 93.62 234 PHE A CA 1
ATOM 1855 C C . PHE A 1 234 ? -21.006 -8.272 21.844 1.00 93.62 234 PHE A C 1
ATOM 1857 O O . PHE A 1 234 ? -19.965 -8.565 21.260 1.00 93.62 234 PHE A O 1
ATOM 1864 N N . LEU A 1 235 ? -21.092 -8.270 23.179 1.00 93.62 235 LEU A N 1
ATOM 1865 C CA . LEU A 1 235 ? -20.008 -8.708 24.064 1.00 93.62 235 LEU A CA 1
ATOM 1866 C C . LEU A 1 235 ? -19.745 -10.213 23.925 1.00 93.62 235 LEU A C 1
ATOM 1868 O O . LEU A 1 235 ? -18.597 -10.599 23.718 1.00 93.62 235 LEU A O 1
ATOM 1872 N N . ALA A 1 236 ? -20.793 -11.040 23.958 1.00 93.44 236 ALA A N 1
ATOM 1873 C CA . ALA A 1 236 ? -20.686 -12.489 23.798 1.00 93.44 236 ALA A CA 1
ATOM 1874 C C . ALA A 1 236 ? -20.162 -12.886 22.405 1.00 93.44 236 ALA A C 1
ATOM 1876 O O . ALA A 1 236 ? -19.275 -13.731 22.304 1.00 93.44 236 ALA A O 1
ATOM 1877 N N . GLN A 1 237 ? -20.634 -12.237 21.332 1.00 90.44 237 G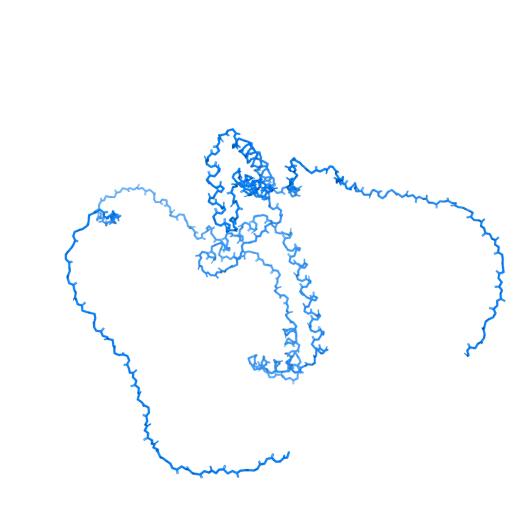LN A N 1
ATOM 1878 C CA . GLN A 1 237 ? -20.108 -12.478 19.984 1.00 90.44 237 GLN A CA 1
ATOM 1879 C C . GLN A 1 237 ? -18.628 -12.077 19.870 1.00 90.44 237 GLN A C 1
ATOM 1881 O O . GLN A 1 237 ? -17.830 -12.828 19.312 1.00 90.44 237 GLN A O 1
ATOM 1886 N N . ALA A 1 238 ? -18.232 -10.929 20.429 1.00 92.75 238 ALA A N 1
ATOM 1887 C CA . ALA A 1 238 ? -16.836 -10.489 20.416 1.00 92.75 238 ALA A CA 1
ATOM 1888 C C . ALA A 1 238 ? -15.912 -11.374 21.271 1.00 92.75 238 ALA A C 1
ATOM 1890 O O . ALA A 1 238 ? -14.720 -11.469 20.978 1.00 92.75 238 ALA A O 1
ATOM 1891 N N . GLU A 1 239 ? -16.436 -12.025 22.312 1.00 93.75 239 GLU A N 1
ATOM 1892 C CA . GLU A 1 239 ? -15.706 -13.035 23.078 1.00 93.75 239 GLU A CA 1
ATOM 1893 C C . GLU A 1 239 ? -15.546 -14.341 22.284 1.00 93.75 239 GLU A C 1
ATOM 1895 O O . GLU A 1 239 ? -14.430 -14.852 22.193 1.00 93.75 239 GLU A O 1
ATOM 1900 N N . GLN A 1 240 ? -16.605 -14.821 21.624 1.00 92.12 240 GLN A N 1
ATOM 1901 C CA . GLN A 1 240 ? -16.543 -16.004 20.760 1.00 92.12 240 GLN A CA 1
ATOM 1902 C C . GLN A 1 240 ? -15.561 -15.811 19.591 1.00 92.12 240 GLN A C 1
ATOM 1904 O O . GLN A 1 240 ? -14.607 -16.576 19.460 1.00 92.12 240 GLN A O 1
ATOM 1909 N N . GLU A 1 241 ? -15.698 -14.735 18.806 1.00 92.06 241 GLU A N 1
ATOM 1910 C CA . GLU A 1 241 ? -14.780 -14.455 17.690 1.00 92.06 241 GLU A CA 1
ATOM 1911 C C . GLU A 1 241 ? -13.324 -14.247 18.156 1.00 92.06 241 GLU A C 1
ATOM 1913 O O . GLU A 1 241 ? -12.380 -14.522 17.410 1.00 92.06 241 GLU A O 1
ATOM 1918 N N . LYS A 1 242 ? -13.112 -13.782 19.397 1.00 91.19 242 LYS A N 1
ATOM 1919 C CA . LYS A 1 242 ? -11.784 -13.705 20.023 1.00 91.19 242 LYS A CA 1
ATOM 1920 C C . LYS A 1 242 ? -11.223 -15.093 20.335 1.00 91.19 242 LYS A C 1
ATOM 1922 O O . LYS A 1 242 ? -10.044 -15.314 20.060 1.00 91.19 242 LYS A O 1
ATOM 1927 N N . LEU A 1 243 ? -12.020 -16.010 20.884 1.00 92.00 243 LEU A N 1
ATOM 1928 C CA . LEU A 1 243 ? -11.594 -17.389 21.147 1.00 92.00 243 LEU A CA 1
ATOM 1929 C C . LEU A 1 243 ? -11.249 -18.117 19.839 1.00 92.00 243 LEU A C 1
ATOM 1931 O O . LEU A 1 243 ? -10.171 -18.707 19.736 1.00 92.00 243 LEU A O 1
ATOM 1935 N N . ASP A 1 244 ? -12.093 -17.981 18.815 1.00 89.06 244 ASP A N 1
ATOM 1936 C CA . ASP A 1 244 ? -11.862 -18.558 17.485 1.00 89.06 244 ASP A CA 1
ATOM 1937 C C . ASP A 1 244 ? -10.593 -17.983 16.831 1.00 89.06 244 ASP A C 1
ATOM 1939 O O . ASP A 1 244 ? -9.766 -18.719 16.285 1.00 89.06 244 ASP A O 1
ATOM 1943 N N . TYR A 1 245 ? -10.370 -16.669 16.959 1.00 90.25 245 TYR A N 1
ATOM 1944 C CA . TYR A 1 245 ? -9.129 -16.023 16.531 1.00 90.25 245 TYR A CA 1
ATOM 1945 C C . TYR A 1 245 ? -7.900 -16.509 17.305 1.00 90.25 245 TYR A C 1
ATOM 1947 O O . TYR A 1 245 ? -6.839 -16.688 16.709 1.00 90.25 245 TYR A O 1
ATOM 1955 N N . GLU A 1 246 ? -7.994 -16.710 18.620 1.00 90.00 246 GLU A N 1
ATOM 1956 C CA . GLU A 1 246 ? -6.870 -17.182 19.432 1.00 90.00 246 GLU A CA 1
ATOM 1957 C C . GLU A 1 246 ? -6.514 -18.644 19.116 1.00 90.00 246 GLU A C 1
ATOM 1959 O O . GLU A 1 246 ? -5.324 -18.961 19.025 1.00 90.00 246 GLU A O 1
ATOM 1964 N N . ALA A 1 247 ? -7.506 -19.490 18.820 1.00 87.56 247 ALA A N 1
ATOM 1965 C CA . ALA A 1 247 ? -7.304 -20.841 18.298 1.00 87.56 247 ALA A CA 1
ATOM 1966 C C . ALA A 1 247 ? -6.659 -20.831 16.897 1.00 87.56 247 ALA A C 1
ATOM 1968 O O . ALA A 1 247 ? -5.608 -21.445 16.696 1.00 87.56 247 ALA A O 1
ATOM 1969 N N . ALA A 1 248 ? -7.213 -20.072 15.944 1.00 85.38 248 ALA A N 1
ATOM 1970 C CA . ALA A 1 248 ? -6.659 -19.951 14.593 1.00 85.38 248 ALA A CA 1
ATOM 1971 C C . ALA A 1 248 ? -5.240 -19.350 14.593 1.00 85.38 248 ALA A C 1
ATOM 1973 O O . ALA A 1 248 ? -4.363 -19.803 13.856 1.00 85.38 248 ALA A O 1
ATOM 1974 N N . ARG A 1 249 ? -4.977 -18.358 15.457 1.00 85.44 249 ARG A N 1
ATOM 1975 C CA . ARG A 1 249 ? -3.645 -17.762 15.644 1.00 85.44 249 ARG A CA 1
ATOM 1976 C C . ARG A 1 249 ? -2.655 -18.770 16.210 1.00 85.44 249 ARG A C 1
ATOM 1978 O O . ARG A 1 249 ? -1.520 -18.784 15.743 1.00 85.44 249 ARG A O 1
ATOM 1985 N N . ARG A 1 250 ? -3.063 -19.610 17.167 1.00 84.44 250 ARG A N 1
ATOM 1986 C CA . ARG A 1 250 ? -2.213 -20.691 17.677 1.00 84.44 250 ARG A CA 1
ATOM 1987 C C . ARG A 1 250 ? -1.840 -21.660 16.557 1.00 84.44 250 ARG A C 1
ATOM 1989 O O . ARG A 1 250 ? -0.656 -21.872 16.347 1.00 84.44 250 ARG A O 1
ATOM 1996 N N . LEU A 1 251 ? -2.811 -22.168 15.796 1.00 81.06 251 LEU A N 1
ATOM 1997 C CA . LEU A 1 251 ? -2.570 -23.097 14.679 1.00 81.06 251 LEU A CA 1
ATOM 1998 C C . LEU A 1 251 ? -1.625 -22.518 13.608 1.00 81.06 251 LEU A C 1
ATOM 2000 O O . LEU A 1 251 ? -0.762 -23.229 13.088 1.00 81.06 251 LEU A O 1
ATOM 2004 N N . TYR A 1 252 ? -1.749 -21.220 13.320 1.00 79.81 252 TYR A N 1
ATOM 2005 C CA . TYR A 1 252 ? -0.859 -20.468 12.429 1.00 79.81 252 TYR A CA 1
ATOM 2006 C C . TYR A 1 252 ? 0.553 -20.256 13.019 1.00 79.81 252 TYR A C 1
ATOM 2008 O O . TYR A 1 252 ? 1.543 -20.380 12.299 1.00 79.81 252 TYR A O 1
ATOM 2016 N N . GLU A 1 253 ? 0.679 -19.977 14.322 1.00 76.19 253 GLU A N 1
ATOM 2017 C CA . GLU A 1 253 ? 1.974 -19.891 15.023 1.00 76.19 253 GLU A CA 1
ATOM 2018 C C . GLU A 1 253 ? 2.656 -21.270 15.168 1.00 76.19 253 GLU A C 1
ATOM 2020 O O . GLU A 1 253 ? 3.883 -21.346 15.174 1.00 76.19 253 GLU A O 1
ATOM 2025 N N . GLU A 1 254 ? 1.864 -22.346 15.214 1.00 75.56 254 GLU A N 1
ATOM 2026 C CA . GLU A 1 254 ? 2.257 -23.764 15.278 1.00 75.56 254 GLU A CA 1
ATOM 2027 C C . GLU A 1 254 ? 2.533 -24.368 13.876 1.00 75.56 254 GLU A C 1
ATOM 2029 O O . GLU A 1 254 ? 2.997 -25.499 13.757 1.00 75.56 254 GLU A O 1
ATOM 2034 N N . GLY A 1 255 ? 2.325 -23.595 12.799 1.00 65.00 255 GLY A N 1
ATOM 2035 C CA . GLY A 1 255 ? 2.738 -23.932 11.427 1.00 65.00 255 GLY A CA 1
ATOM 2036 C C . GLY A 1 255 ? 1.746 -24.764 10.604 1.00 65.00 255 GLY A C 1
ATOM 2037 O O . GLY A 1 255 ? 2.060 -25.147 9.476 1.00 65.00 255 GLY A O 1
ATOM 2038 N N . THR A 1 256 ? 0.540 -25.024 11.115 1.00 53.28 256 THR A N 1
ATOM 2039 C CA . THR A 1 256 ? -0.493 -25.796 10.397 1.00 53.28 256 THR A CA 1
ATOM 2040 C C . THR A 1 256 ? -1.203 -24.949 9.332 1.00 53.28 256 THR A C 1
ATOM 2042 O O . THR A 1 256 ? -2.239 -24.324 9.560 1.00 53.28 256 THR A O 1
ATOM 2045 N N . VAL A 1 257 ? -0.616 -24.913 8.133 1.00 50.84 257 VAL A N 1
ATOM 2046 C CA . VAL A 1 257 ? -1.091 -24.153 6.961 1.00 50.84 257 VAL A CA 1
ATOM 2047 C C . VAL A 1 257 ? -2.376 -24.736 6.349 1.00 50.84 257 VAL A C 1
ATOM 2049 O O . VAL A 1 257 ? -2.345 -25.390 5.312 1.00 50.84 257 VAL A O 1
ATOM 2052 N N . GLY A 1 258 ? -3.524 -24.501 6.995 1.00 50.41 258 GLY A N 1
ATOM 2053 C CA . GLY A 1 258 ? -4.794 -25.111 6.572 1.00 50.41 258 GLY A CA 1
ATOM 2054 C C . GLY A 1 258 ? -6.088 -24.347 6.863 1.00 50.41 258 GLY A C 1
ATOM 2055 O O . GLY A 1 258 ? -7.155 -24.898 6.609 1.00 50.41 258 GLY A O 1
ATOM 2056 N N . HIS A 1 259 ? -6.050 -23.110 7.379 1.00 44.44 259 HIS A N 1
ATOM 2057 C CA . HIS A 1 259 ? -7.279 -22.407 7.775 1.00 44.44 259 HIS A CA 1
ATOM 2058 C C . HIS A 1 259 ? -7.458 -21.025 7.127 1.00 44.44 259 HIS A C 1
ATOM 2060 O O . HIS A 1 259 ? -7.109 -19.984 7.683 1.00 44.44 259 HIS A O 1
ATOM 2066 N N . SER A 1 260 ? -8.090 -21.026 5.951 1.00 46.59 260 SER A N 1
ATOM 2067 C CA . SER A 1 260 ? -8.762 -19.842 5.411 1.00 46.59 260 SER A CA 1
ATOM 2068 C C . SER A 1 260 ? -10.014 -19.563 6.246 1.00 46.59 260 SER A C 1
ATOM 2070 O O . SER A 1 260 ? -11.055 -20.179 6.020 1.00 46.59 260 SER A O 1
ATOM 2072 N N . SER A 1 261 ? -9.927 -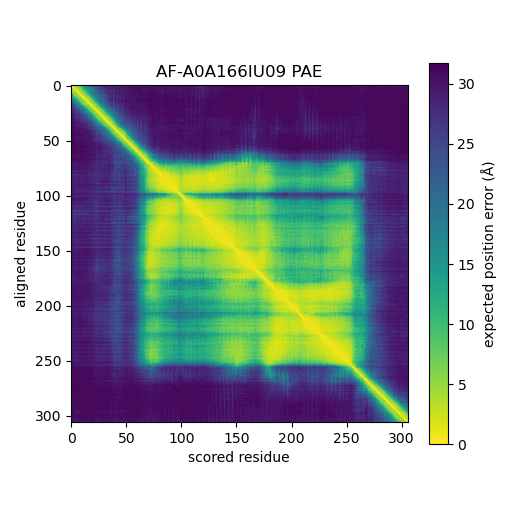18.648 7.217 1.00 48.88 261 SER A N 1
ATOM 2073 C CA . SER A 1 261 ? -11.101 -18.194 7.971 1.00 48.88 261 SER A CA 1
ATOM 2074 C C . SER A 1 261 ? -12.076 -17.459 7.048 1.00 48.88 261 SER A C 1
ATOM 2076 O O . SER A 1 261 ? -11.944 -16.254 6.798 1.00 48.88 261 SER A O 1
ATOM 2078 N N . SER A 1 262 ? -13.079 -18.185 6.558 1.00 42.94 262 SER A N 1
ATOM 2079 C CA . SER A 1 262 ? -14.277 -17.621 5.947 1.00 42.94 262 SER A CA 1
ATOM 2080 C C . SER A 1 262 ? -15.033 -16.820 7.004 1.00 42.94 262 SER A C 1
ATOM 2082 O O . SER A 1 262 ? -15.734 -17.387 7.840 1.00 42.94 262 SER A O 1
ATOM 2084 N N . ILE A 1 263 ? -14.870 -15.495 6.985 1.00 53.38 263 ILE A N 1
ATOM 2085 C CA . ILE A 1 263 ? -15.662 -14.592 7.825 1.00 53.38 263 ILE A CA 1
ATOM 2086 C C . ILE A 1 263 ? -17.125 -14.760 7.410 1.00 53.38 263 ILE A C 1
ATOM 2088 O O . ILE A 1 263 ? -17.496 -14.364 6.303 1.00 53.38 263 ILE A O 1
ATOM 2092 N N . ASN A 1 264 ? -17.942 -15.334 8.292 1.00 43.88 264 ASN A N 1
ATOM 2093 C CA . ASN A 1 264 ? -19.384 -15.420 8.096 1.00 43.88 264 ASN A CA 1
ATOM 2094 C C . ASN A 1 264 ? -19.981 -14.010 8.170 1.00 43.88 264 ASN A C 1
ATOM 2096 O O . ASN A 1 264 ? -20.282 -13.501 9.242 1.00 43.88 264 ASN A O 1
ATOM 2100 N N . PHE A 1 265 ? -20.151 -13.384 7.005 1.00 46.38 265 PHE A N 1
ATOM 2101 C CA . PHE A 1 265 ? -20.846 -12.100 6.838 1.00 46.38 265 PHE A CA 1
ATOM 2102 C C . PHE A 1 265 ? -22.383 -12.236 6.836 1.00 46.38 265 PHE A C 1
ATOM 2104 O O . PHE A 1 265 ? -23.097 -11.273 6.564 1.00 46.38 265 PHE A O 1
ATOM 2111 N N . SER A 1 266 ? -22.882 -13.442 7.101 1.00 47.50 266 SER A N 1
ATOM 2112 C CA . SER A 1 266 ? -24.297 -13.804 7.115 1.00 47.50 266 SER A CA 1
ATOM 2113 C C . SER A 1 266 ? -25.031 -13.269 8.352 1.00 47.50 266 SER A C 1
ATOM 2115 O O . SER A 1 266 ? -24.428 -13.044 9.396 1.00 47.50 266 SER A O 1
ATOM 2117 N N . ILE A 1 267 ? -26.364 -13.201 8.254 1.00 42.00 267 ILE A N 1
ATOM 2118 C CA . ILE A 1 267 ? -27.309 -12.894 9.346 1.00 42.00 267 ILE A CA 1
ATOM 2119 C C . ILE A 1 267 ? -27.365 -11.401 9.739 1.00 42.00 267 ILE A C 1
ATOM 2121 O O . ILE A 1 267 ? -27.096 -10.992 10.867 1.00 42.00 267 ILE A O 1
ATOM 2125 N N . LEU A 1 268 ? -27.894 -10.593 8.816 1.00 39.91 268 LEU A N 1
ATOM 2126 C CA . LEU A 1 268 ? -29.029 -9.744 9.194 1.00 39.91 268 LEU A CA 1
ATOM 2127 C C . LEU A 1 268 ? -30.301 -10.615 9.156 1.00 39.91 268 LEU A C 1
ATOM 2129 O O . LEU A 1 268 ? -30.470 -11.363 8.189 1.00 39.91 268 LEU A O 1
ATOM 2133 N N . PRO A 1 269 ? -31.217 -10.521 10.134 1.00 40.62 269 PRO A N 1
ATOM 2134 C CA . PRO A 1 269 ? -32.538 -11.128 10.014 1.00 40.62 269 PRO A CA 1
ATOM 2135 C C . PRO A 1 269 ? -33.393 -10.287 9.049 1.00 40.62 269 PRO A C 1
ATOM 2137 O O . PRO A 1 269 ? -33.932 -9.256 9.444 1.00 40.62 269 PRO A O 1
ATOM 2140 N N . GLY A 1 270 ? -33.486 -10.691 7.776 1.00 44.34 270 GLY A N 1
ATOM 2141 C CA . GLY A 1 270 ? -34.297 -9.963 6.785 1.00 44.34 270 GLY A CA 1
ATOM 2142 C C . GLY A 1 270 ? -34.055 -10.257 5.297 1.00 44.34 270 GLY A C 1
ATOM 2143 O O . GLY A 1 270 ? -34.846 -9.800 4.477 1.00 44.34 270 GLY A O 1
ATOM 2144 N N . SER A 1 271 ? -33.014 -11.007 4.919 1.00 38.28 271 SER A N 1
ATOM 2145 C CA . SER A 1 271 ? -32.829 -11.435 3.520 1.00 38.28 271 SER A CA 1
ATOM 2146 C C . SER A 1 271 ? -33.657 -12.692 3.207 1.00 38.28 271 SER A C 1
ATOM 2148 O O . SER A 1 271 ? -33.604 -13.631 4.002 1.00 38.28 271 SER A O 1
ATOM 2150 N N . PRO A 1 272 ? -34.379 -12.760 2.071 1.00 41.34 272 PRO A N 1
ATOM 2151 C CA . PRO A 1 272 ? -35.079 -13.974 1.651 1.00 41.34 272 PRO A CA 1
ATOM 2152 C C . PRO A 1 272 ? -34.100 -15.070 1.194 1.00 41.34 272 PRO A C 1
ATOM 2154 O O . PRO A 1 272 ? -33.015 -14.773 0.687 1.00 41.34 272 PRO A O 1
ATOM 2157 N N . ASP A 1 273 ? -34.503 -16.335 1.343 1.00 41.94 273 ASP A N 1
ATOM 2158 C CA . ASP A 1 273 ? -33.748 -17.499 0.865 1.00 41.94 273 ASP A CA 1
ATOM 2159 C C . ASP A 1 273 ? -33.484 -17.431 -0.647 1.00 41.94 273 ASP A C 1
ATOM 2161 O O . ASP A 1 273 ? -34.393 -17.175 -1.437 1.00 41.94 273 ASP A O 1
ATOM 2165 N N . GLY A 1 274 ? -32.239 -17.689 -1.068 1.00 42.09 274 GLY A N 1
ATOM 2166 C CA . GLY A 1 274 ? -31.893 -17.558 -2.489 1.00 42.09 274 GLY A CA 1
ATOM 2167 C C . GLY A 1 274 ? -30.462 -17.864 -2.940 1.00 42.09 274 GLY A C 1
ATOM 2168 O O . GLY A 1 274 ? -30.166 -17.627 -4.106 1.00 42.09 274 GLY A O 1
ATOM 2169 N N . PHE A 1 275 ? -29.566 -18.384 -2.091 1.00 39.44 275 PHE A N 1
ATOM 2170 C CA . PHE A 1 275 ? -28.217 -18.785 -2.530 1.00 39.44 275 PHE A CA 1
ATOM 2171 C C . PHE A 1 275 ? -27.771 -20.115 -1.909 1.00 39.44 275 PHE A C 1
ATOM 2173 O O . PHE A 1 275 ? -27.208 -20.161 -0.817 1.00 39.44 275 PHE A O 1
ATOM 2180 N N . GLN A 1 276 ? -27.994 -21.213 -2.637 1.00 39.78 276 GLN A N 1
ATOM 2181 C CA . GLN A 1 276 ? -27.333 -22.483 -2.335 1.00 39.78 276 GLN A CA 1
ATOM 2182 C C . GLN A 1 276 ? -25.890 -22.459 -2.869 1.00 39.78 276 GLN A C 1
ATOM 2184 O O . GLN A 1 276 ? -25.669 -22.003 -3.994 1.00 39.78 276 GLN A O 1
ATOM 2189 N N . PRO A 1 277 ? -24.896 -22.967 -2.118 1.00 39.38 277 PRO A N 1
ATOM 2190 C CA . PRO A 1 277 ? -23.545 -23.120 -2.637 1.00 39.38 277 PRO A CA 1
ATOM 2191 C C . PRO A 1 277 ? -23.520 -24.206 -3.721 1.00 39.38 277 PRO A C 1
ATOM 2193 O O . PRO A 1 277 ? -23.958 -25.337 -3.496 1.00 39.38 277 PRO A O 1
ATOM 2196 N N . LEU A 1 278 ? -22.971 -23.870 -4.892 1.00 35.75 278 LEU A N 1
ATOM 2197 C CA . LEU A 1 278 ? -22.723 -24.831 -5.967 1.00 35.75 278 LEU A CA 1
ATOM 2198 C C . LEU A 1 278 ? -21.852 -25.981 -5.444 1.00 35.75 278 LEU A C 1
ATOM 2200 O O . LEU A 1 278 ? -20.725 -25.767 -4.993 1.00 35.75 278 LEU A O 1
ATOM 2204 N N . ARG A 1 279 ? -22.372 -27.211 -5.514 1.00 40.47 279 ARG A N 1
ATOM 2205 C CA . ARG A 1 279 ? -21.583 -28.415 -5.224 1.00 40.47 279 ARG A CA 1
ATOM 2206 C C . ARG A 1 279 ? -20.465 -28.545 -6.270 1.00 40.47 279 ARG A C 1
ATOM 2208 O O . ARG A 1 279 ? -20.720 -28.255 -7.440 1.00 40.47 279 ARG A O 1
ATOM 2215 N N . PRO A 1 280 ? -19.256 -29.005 -5.899 1.00 36.91 280 PRO A N 1
ATOM 2216 C CA . PRO A 1 280 ? -18.207 -29.268 -6.878 1.00 36.91 280 PRO A CA 1
ATOM 2217 C C . PRO A 1 280 ? -18.687 -30.336 -7.866 1.00 36.91 280 PRO A C 1
ATOM 2219 O O . PRO A 1 280 ? -19.112 -31.420 -7.458 1.00 36.91 280 PRO A O 1
ATOM 2222 N N . PHE A 1 281 ? -18.646 -30.017 -9.160 1.00 32.56 281 PHE A N 1
ATOM 2223 C CA . PHE A 1 281 ? -19.120 -30.916 -10.206 1.00 32.56 281 PHE A CA 1
ATOM 2224 C C . PHE A 1 281 ? -18.146 -32.090 -10.343 1.00 32.56 281 PHE A C 1
ATOM 2226 O O . PHE A 1 281 ? -17.010 -31.932 -10.790 1.00 32.56 281 PHE A O 1
ATOM 2233 N N . ARG A 1 282 ? -18.579 -33.269 -9.900 1.00 35.06 282 ARG A N 1
ATOM 2234 C CA . ARG A 1 282 ? -17.802 -34.505 -9.970 1.00 35.06 282 ARG A CA 1
ATOM 2235 C C . ARG A 1 282 ? -17.850 -35.025 -11.405 1.00 35.06 282 ARG A C 1
ATOM 2237 O O . ARG A 1 282 ? -18.916 -35.403 -11.878 1.00 35.06 282 ARG A O 1
ATOM 2244 N N . SER A 1 283 ? -16.707 -35.033 -12.085 1.00 39.50 283 SER A N 1
ATOM 2245 C CA . SER A 1 283 ? -16.567 -35.552 -13.449 1.00 39.50 283 SER A CA 1
ATOM 2246 C C . SER A 1 283 ? -16.581 -37.086 -13.462 1.00 39.50 283 SER A C 1
ATOM 2248 O O . SER A 1 283 ? -15.545 -37.723 -13.651 1.00 39.50 283 SER A O 1
ATOM 2250 N N . GLU A 1 284 ? -17.750 -37.676 -13.223 1.00 31.09 284 GLU A N 1
ATOM 2251 C CA . GLU A 1 284 ? -18.025 -39.057 -13.626 1.00 31.09 284 GLU A CA 1
ATOM 2252 C C . GLU A 1 284 ? -18.115 -39.104 -15.159 1.00 31.09 284 GLU A C 1
ATOM 2254 O O . GLU A 1 284 ? -18.728 -38.230 -15.778 1.00 31.09 284 GLU A O 1
ATOM 2259 N N . ALA A 1 285 ? -17.485 -40.099 -15.780 1.00 47.38 285 ALA A N 1
ATOM 2260 C CA . ALA A 1 285 ? -17.549 -40.277 -17.224 1.00 47.38 285 ALA A CA 1
ATOM 2261 C C . ALA A 1 285 ? -18.884 -40.929 -17.608 1.00 47.38 285 ALA A C 1
ATOM 2263 O O . ALA A 1 285 ? -19.176 -42.039 -17.168 1.00 47.38 285 ALA A O 1
ATOM 2264 N N . ILE A 1 286 ? -19.668 -40.267 -18.461 1.00 34.91 286 ILE A N 1
ATOM 2265 C CA . ILE A 1 286 ? -20.771 -40.910 -19.177 1.00 34.91 286 ILE A CA 1
ATOM 2266 C C . ILE A 1 286 ? -20.268 -41.294 -20.565 1.00 34.91 286 ILE A C 1
ATOM 2268 O O . ILE A 1 286 ? -19.888 -40.440 -21.366 1.00 34.91 286 ILE A O 1
ATOM 2272 N N . SER A 1 287 ? -20.249 -42.603 -20.809 1.00 39.16 287 SER A N 1
ATOM 2273 C CA . SER A 1 287 ? -20.201 -43.161 -22.155 1.00 39.16 287 SER A CA 1
ATOM 2274 C C . SER A 1 287 ? -21.548 -42.904 -22.822 1.00 39.16 287 SER A C 1
ATOM 2276 O O . SER A 1 287 ? -22.582 -43.165 -22.207 1.00 39.16 287 SER A O 1
ATOM 2278 N N . SER A 1 288 ? -21.529 -42.441 -24.067 1.00 35.44 288 SER A N 1
ATOM 2279 C CA . SER A 1 288 ? -22.705 -42.442 -24.934 1.00 35.44 288 SER A CA 1
ATOM 2280 C C . SER A 1 288 ? -22.394 -43.346 -26.114 1.00 35.44 288 SER A C 1
ATOM 2282 O O . SER A 1 288 ? -21.440 -43.105 -26.852 1.00 35.44 288 SER A O 1
ATOM 2284 N N . ASP A 1 289 ? -23.172 -44.413 -26.198 1.00 36.53 289 ASP A N 1
ATOM 2285 C CA . ASP A 1 289 ? -23.037 -45.557 -27.088 1.00 36.53 289 ASP A CA 1
ATOM 2286 C C . ASP A 1 289 ? -24.379 -45.733 -27.807 1.00 36.53 289 ASP A C 1
ATOM 2288 O O . ASP A 1 289 ? -25.418 -45.456 -27.200 1.00 36.53 289 ASP A O 1
ATOM 2292 N N . GLU A 1 290 ? -24.344 -46.161 -29.071 1.00 40.72 290 GLU A N 1
ATOM 2293 C CA . GLU A 1 290 ? -25.486 -46.172 -30.005 1.00 40.72 290 GLU A CA 1
ATOM 2294 C C . GLU A 1 290 ? -26.130 -44.776 -30.261 1.00 40.72 290 GLU A C 1
ATOM 2296 O O . GLU A 1 290 ? -25.957 -43.814 -29.513 1.00 40.72 290 GLU A O 1
ATOM 2301 N N . GLY A 1 291 ? -26.877 -44.541 -31.341 1.00 37.34 291 GLY A N 1
ATOM 2302 C CA . GLY A 1 291 ? -27.191 -45.384 -32.496 1.00 37.34 291 GLY A CA 1
ATOM 2303 C C . GLY A 1 291 ? -28.297 -44.729 -33.340 1.00 37.34 291 GLY A C 1
ATOM 2304 O O . GLY A 1 291 ? -29.015 -43.863 -32.846 1.00 37.34 291 GLY A O 1
ATOM 2305 N N . GLU A 1 292 ? -28.432 -45.166 -34.596 1.00 39.22 292 GLU A N 1
ATOM 2306 C CA . GLU A 1 292 ? -29.395 -44.675 -35.605 1.00 39.22 292 GLU A CA 1
ATOM 2307 C C . GLU A 1 292 ? -29.237 -43.194 -36.062 1.00 39.22 292 GLU A C 1
ATOM 2309 O O . GLU A 1 292 ? -28.792 -42.314 -35.336 1.00 39.22 292 GLU A O 1
ATOM 2314 N N . GLY A 1 293 ? -29.569 -42.828 -37.305 1.00 35.50 293 GLY A N 1
ATOM 2315 C CA . GLY A 1 293 ? -29.989 -43.688 -38.419 1.00 35.50 293 GLY A CA 1
ATOM 2316 C C . GLY A 1 293 ? -31.062 -43.068 -39.312 1.00 35.50 293 GLY A C 1
ATOM 2317 O O . GLY A 1 293 ? -32.172 -43.584 -39.367 1.00 35.50 293 GLY A O 1
ATOM 2318 N N . PHE A 1 294 ? -30.748 -41.996 -40.048 1.00 34.66 294 PHE A N 1
ATOM 2319 C CA . PHE A 1 294 ? -31.638 -41.504 -41.105 1.00 34.66 294 PHE A CA 1
ATOM 2320 C C . PHE A 1 294 ? -30.859 -41.148 -42.374 1.00 34.66 294 PHE A C 1
ATOM 2322 O O . PHE A 1 294 ? -29.840 -40.463 -42.309 1.00 34.66 294 PHE A O 1
ATOM 2329 N N . SER A 1 295 ? -31.347 -41.633 -43.516 1.00 38.41 295 SER A N 1
ATOM 2330 C CA . SER A 1 295 ? -30.753 -41.447 -44.840 1.00 38.41 295 SER A CA 1
ATOM 2331 C C . SER A 1 295 ? -31.830 -41.033 -45.837 1.00 38.41 295 SER A C 1
ATOM 2333 O O . SER A 1 295 ? -32.872 -41.684 -45.912 1.00 38.41 295 SER A O 1
ATOM 2335 N N . THR A 1 296 ? -31.540 -40.001 -46.626 1.00 42.03 296 THR A N 1
ATOM 2336 C CA . THR A 1 296 ? -32.189 -39.702 -47.910 1.00 42.03 296 THR A CA 1
ATOM 2337 C C . THR A 1 296 ? -31.171 -39.030 -48.829 1.00 42.03 296 THR A C 1
ATOM 2339 O O . THR A 1 296 ? -30.320 -38.279 -48.353 1.00 42.03 296 THR A O 1
ATOM 2342 N N . ASP A 1 297 ? -31.273 -39.340 -50.119 1.00 37.50 297 ASP A N 1
ATOM 2343 C CA . ASP A 1 297 ? -30.314 -39.022 -51.185 1.00 37.50 297 ASP A CA 1
ATOM 2344 C C . ASP A 1 297 ? -30.581 -37.677 -51.898 1.00 37.50 297 ASP A C 1
ATOM 2346 O O . ASP A 1 297 ? -31.572 -37.006 -51.605 1.00 37.50 297 ASP A O 1
ATOM 2350 N N . ASP A 1 298 ? -29.712 -37.364 -52.872 1.00 36.88 298 ASP A N 1
ATOM 2351 C CA . ASP A 1 298 ? -29.790 -36.262 -53.856 1.00 36.88 298 ASP A CA 1
ATOM 2352 C C . ASP A 1 298 ? -29.737 -34.810 -53.299 1.00 36.88 298 ASP A C 1
ATOM 2354 O O . ASP A 1 298 ? -30.056 -34.523 -52.149 1.00 36.88 298 ASP A O 1
ATOM 2358 N N . ASP A 1 299 ? -29.253 -33.803 -54.036 1.00 42.81 299 ASP A N 1
ATOM 2359 C CA . ASP A 1 299 ? -29.109 -33.667 -55.499 1.00 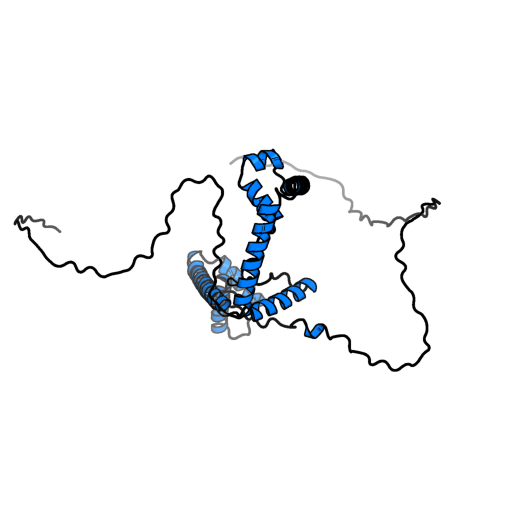42.81 299 ASP A CA 1
ATOM 2360 C C . ASP A 1 299 ? -27.773 -32.967 -55.882 1.00 42.81 299 ASP A C 1
ATOM 2362 O O . ASP A 1 299 ? -27.105 -32.344 -55.051 1.00 42.81 299 ASP A O 1
ATOM 2366 N N . HIS A 1 300 ? -27.360 -33.056 -57.149 1.00 43.03 300 HIS A N 1
ATOM 2367 C CA . HIS A 1 300 ? -26.026 -32.710 -57.647 1.00 43.03 300 HIS A CA 1
ATOM 2368 C C . HIS A 1 300 ? -26.053 -31.574 -58.687 1.00 43.03 300 HIS A C 1
ATOM 2370 O O . HIS A 1 300 ? -26.233 -31.822 -59.880 1.00 43.03 300 HIS A O 1
ATOM 2376 N N . TYR A 1 301 ? -25.791 -30.322 -58.273 1.00 48.84 301 TYR A N 1
ATOM 2377 C CA . TYR A 1 301 ? -25.761 -29.175 -59.199 1.00 48.84 301 TYR A CA 1
ATOM 2378 C C . TYR A 1 301 ? -24.476 -28.331 -59.204 1.00 48.84 301 TYR A C 1
ATOM 2380 O O . TYR A 1 301 ? -23.920 -27.942 -58.179 1.00 48.84 301 TYR A O 1
ATOM 2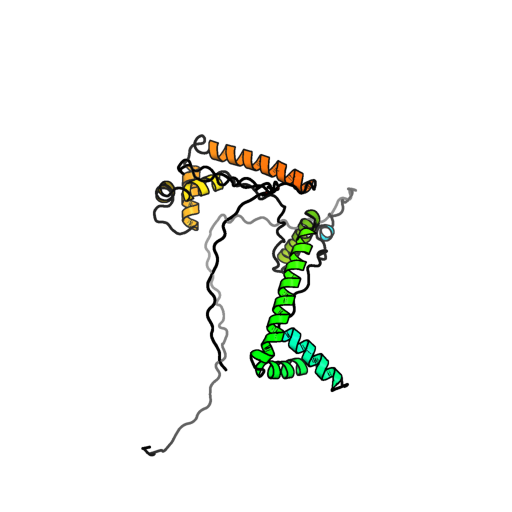388 N N . HIS A 1 302 ? -24.033 -28.033 -60.428 1.00 43.69 302 HIS A N 1
ATOM 2389 C CA . HIS A 1 302 ? -22.805 -27.324 -60.785 1.00 43.69 302 HIS A CA 1
ATOM 2390 C C . HIS A 1 302 ? -22.711 -25.874 -60.281 1.00 43.69 302 HIS A C 1
ATOM 2392 O O . HIS A 1 302 ? -23.689 -25.128 -60.325 1.00 43.69 302 HIS A O 1
ATOM 2398 N N . TYR A 1 303 ? -21.470 -25.392 -60.134 1.00 45.03 303 TYR A N 1
ATOM 2399 C CA . TYR A 1 303 ? -21.095 -24.156 -60.833 1.00 45.03 303 TYR A CA 1
ATOM 2400 C C . TYR A 1 303 ? -19.647 -24.177 -61.351 1.00 45.03 303 TYR A C 1
ATOM 2402 O O . TYR A 1 303 ? -18.781 -24.830 -60.775 1.00 45.03 303 TYR A O 1
ATOM 2410 N N . ILE A 1 304 ? -19.391 -23.472 -62.458 1.00 51.94 304 ILE A N 1
ATOM 2411 C CA . ILE A 1 304 ? -18.077 -23.349 -63.115 1.00 51.94 304 ILE A CA 1
ATOM 2412 C C . ILE A 1 304 ? -17.757 -21.862 -63.312 1.00 51.94 304 ILE A C 1
ATOM 2414 O O . ILE A 1 304 ? -18.632 -21.121 -63.763 1.00 51.94 304 ILE A O 1
ATOM 2418 N N . ARG A 1 305 ? -16.490 -21.492 -63.047 1.00 43.50 305 ARG A N 1
ATOM 2419 C CA . ARG A 1 305 ? -15.718 -20.265 -63.388 1.00 43.50 305 ARG A CA 1
ATOM 2420 C C . ARG A 1 305 ? -14.981 -19.724 -62.149 1.00 43.50 305 ARG A C 1
ATOM 2422 O O . ARG A 1 305 ? -15.516 -19.802 -61.050 1.00 43.50 305 ARG A O 1
ATOM 2429 N N . SER A 1 306 ? -13.782 -19.147 -62.273 1.00 50.22 306 SER A N 1
ATOM 2430 C CA . SER A 1 306 ? -13.007 -18.821 -63.495 1.00 50.22 306 SER A CA 1
ATOM 2431 C C . SER A 1 306 ? -11.638 -19.491 -63.496 1.00 50.22 306 SER A C 1
ATOM 2433 O O . SER A 1 306 ? -11.110 -19.688 -62.383 1.00 50.22 306 SER A O 1
#